Protein AF-K1SJI7-F1 (afdb_monomer_lite)

Structure (mmCIF, N/CA/C/O backbone):
data_AF-K1SJI7-F1
#
_entry.id   AF-K1SJI7-F1
#
loop_
_atom_site.group_PDB
_atom_site.id
_atom_site.type_symbol
_atom_site.label_atom_id
_atom_site.label_alt_id
_atom_site.label_comp_id
_atom_site.label_asym_id
_atom_site.label_entity_id
_atom_site.label_seq_id
_atom_site.pdbx_PDB_ins_code
_atom_site.Cartn_x
_atom_site.Cartn_y
_atom_site.Cartn_z
_atom_site.occupancy
_atom_site.B_iso_or_equiv
_atom_site.auth_seq_id
_atom_site.auth_comp_id
_atom_site.auth_asym_id
_atom_site.auth_atom_id
_atom_site.pdbx_PDB_model_num
ATOM 1 N N . MET A 1 1 ? 1.948 -5.507 -3.723 1.00 91.19 1 MET A N 1
ATOM 2 C CA . MET A 1 1 ? 0.810 -6.392 -3.385 1.00 91.19 1 MET A CA 1
ATOM 3 C C . MET A 1 1 ? -0.200 -6.477 -4.524 1.00 91.19 1 MET A C 1
ATOM 5 O O . MET A 1 1 ? -0.286 -7.541 -5.108 1.00 91.19 1 MET A O 1
ATOM 9 N N . LEU A 1 2 ? -0.895 -5.390 -4.894 1.00 95.31 2 LEU A N 1
ATOM 10 C CA . LEU A 1 2 ? -1.906 -5.412 -5.970 1.00 95.31 2 LEU A CA 1
ATOM 11 C C . LEU A 1 2 ? -1.387 -6.014 -7.286 1.00 95.31 2 LEU A C 1
ATOM 13 O O . LEU A 1 2 ? -1.982 -6.954 -7.797 1.00 95.31 2 LEU A O 1
ATOM 17 N N . ALA A 1 3 ? -0.214 -5.568 -7.749 1.00 94.06 3 ALA A N 1
ATOM 18 C CA . ALA A 1 3 ? 0.425 -6.105 -8.952 1.00 94.06 3 ALA A CA 1
ATOM 19 C C . ALA A 1 3 ? 0.679 -7.626 -8.887 1.00 94.06 3 ALA A C 1
ATOM 21 O O . ALA A 1 3 ? 0.466 -8.326 -9.868 1.00 94.06 3 ALA A O 1
ATOM 22 N N . ALA A 1 4 ? 1.068 -8.157 -7.721 1.00 92.81 4 ALA A N 1
ATOM 23 C CA . ALA A 1 4 ? 1.285 -9.595 -7.537 1.00 92.81 4 ALA A CA 1
ATOM 24 C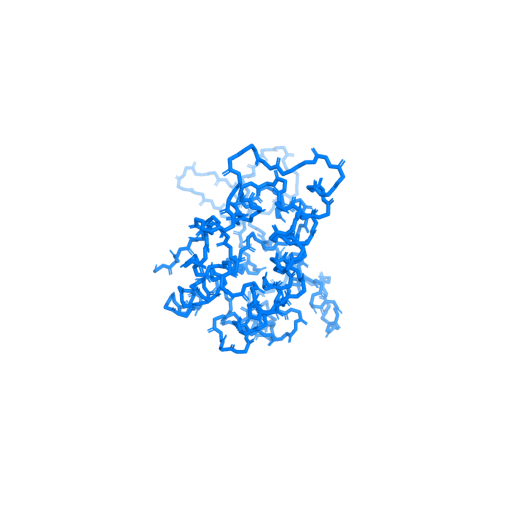 C . ALA A 1 4 ? -0.023 -10.405 -7.592 1.00 92.81 4 ALA A C 1
ATOM 26 O O . ALA A 1 4 ? 0.004 -11.594 -7.880 1.00 92.81 4 ALA A O 1
ATOM 27 N N . LEU A 1 5 ? -1.161 -9.755 -7.333 1.00 94.62 5 LEU A N 1
ATOM 28 C CA . LEU A 1 5 ? -2.501 -10.330 -7.456 1.00 94.62 5 LEU A CA 1
ATOM 29 C C . LEU A 1 5 ? -3.128 -10.067 -8.836 1.00 94.62 5 LEU A C 1
ATOM 31 O O . LEU A 1 5 ? -4.296 -10.385 -9.036 1.00 94.62 5 LEU A O 1
ATOM 35 N N . GLY A 1 6 ? -2.400 -9.433 -9.764 1.00 93.19 6 GLY A N 1
ATOM 36 C CA . GLY A 1 6 ? -2.943 -9.007 -11.058 1.00 93.19 6 GLY A CA 1
ATOM 37 C C . GLY A 1 6 ? -3.998 -7.897 -10.960 1.00 93.19 6 GLY A C 1
ATOM 38 O O . GLY A 1 6 ? -4.707 -7.635 -11.926 1.00 93.19 6 GLY A O 1
ATOM 39 N N . LEU A 1 7 ? -4.116 -7.232 -9.806 1.00 95.50 7 LEU A N 1
ATOM 40 C CA . LEU A 1 7 ? -5.072 -6.150 -9.592 1.00 95.50 7 LEU A CA 1
ATOM 41 C C . LEU A 1 7 ? -4.462 -4.823 -10.047 1.00 95.50 7 LEU A C 1
ATOM 43 O O . LEU A 1 7 ? -3.457 -4.365 -9.494 1.00 95.50 7 LEU A O 1
ATOM 47 N N . ARG A 1 8 ? -5.089 -4.178 -11.033 1.00 93.75 8 ARG A N 1
ATOM 48 C CA . ARG A 1 8 ? -4.658 -2.863 -11.520 1.00 93.75 8 ARG A CA 1
ATOM 49 C C . ARG A 1 8 ? -5.063 -1.777 -10.529 1.00 93.75 8 ARG A C 1
ATOM 51 O O . ARG A 1 8 ? -6.233 -1.659 -10.170 1.00 93.75 8 ARG A O 1
ATOM 58 N N . TYR A 1 9 ? -4.099 -0.968 -10.104 1.00 93.06 9 TYR A N 1
ATOM 59 C CA . TYR A 1 9 ? -4.335 0.144 -9.185 1.00 93.06 9 TYR A CA 1
ATOM 60 C C . TYR A 1 9 ? -5.432 1.089 -9.713 1.00 93.06 9 TYR A C 1
ATOM 62 O O . TYR A 1 9 ? -5.498 1.354 -10.910 1.00 93.06 9 TYR A O 1
ATOM 70 N N . GLY A 1 10 ? -6.298 1.589 -8.827 1.00 88.31 10 GLY A N 1
ATOM 71 C CA . GLY A 1 10 ? -7.386 2.511 -9.182 1.00 88.31 10 GLY A CA 1
ATOM 72 C C . GLY A 1 10 ? -8.654 1.837 -9.721 1.00 88.31 10 GLY A C 1
ATOM 73 O O . GLY A 1 10 ? -9.692 2.484 -9.818 1.00 88.31 10 GLY A O 1
ATOM 74 N N . THR A 1 11 ? -8.623 0.535 -10.018 1.00 94.12 11 THR A N 1
ATOM 75 C CA . THR A 1 11 ? -9.842 -0.215 -10.369 1.00 94.12 11 THR A CA 1
ATOM 76 C C . THR A 1 11 ? -10.736 -0.455 -9.143 1.00 94.12 11 THR A C 1
ATOM 78 O O . THR A 1 11 ? -10.236 -0.460 -8.007 1.00 94.12 11 THR A O 1
ATOM 81 N N . PRO A 1 12 ? -12.055 -0.666 -9.324 1.00 96.19 12 PRO A N 1
ATOM 82 C CA . PRO A 1 12 ? -12.961 -0.990 -8.221 1.00 96.19 12 PRO A CA 1
ATOM 83 C C . PRO A 1 12 ? -12.528 -2.227 -7.425 1.00 96.19 12 PRO A C 1
ATOM 85 O O . PRO A 1 12 ? -12.569 -2.213 -6.195 1.00 96.19 12 PRO A O 1
ATOM 88 N N . GLU A 1 13 ? -12.045 -3.271 -8.098 1.00 97.00 13 GLU A N 1
ATOM 89 C CA . GLU A 1 13 ? -11.626 -4.532 -7.479 1.00 97.00 13 GLU A CA 1
ATOM 90 C C . GLU A 1 13 ? -10.357 -4.343 -6.638 1.00 97.00 13 GLU A C 1
ATOM 92 O O . GLU A 1 13 ? -10.285 -4.798 -5.493 1.00 97.00 13 GLU A O 1
ATOM 97 N N . ALA A 1 14 ? -9.370 -3.611 -7.169 1.00 96.44 14 ALA A N 1
ATOM 98 C CA . ALA A 1 14 ? -8.160 -3.256 -6.429 1.00 96.44 14 ALA A CA 1
ATOM 99 C C . ALA A 1 14 ? -8.470 -2.375 -5.212 1.00 96.44 14 ALA A C 1
ATOM 101 O O . ALA A 1 14 ? -7.909 -2.583 -4.133 1.00 96.44 14 ALA A O 1
ATOM 102 N N . THR A 1 15 ? -9.390 -1.421 -5.376 1.00 97.38 15 THR A N 1
ATOM 103 C CA . THR A 1 15 ? -9.855 -0.546 -4.295 1.00 97.38 15 THR A CA 1
ATOM 104 C C . THR A 1 15 ? -10.525 -1.360 -3.191 1.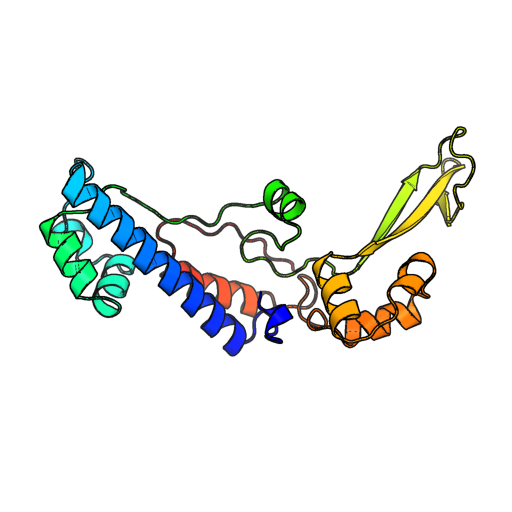00 97.38 15 THR A C 1
ATOM 106 O O . THR A 1 15 ? -10.142 -1.245 -2.028 1.00 97.38 15 THR A O 1
ATOM 109 N N . ALA A 1 16 ? -11.464 -2.243 -3.540 1.00 98.12 16 ALA A N 1
ATOM 110 C CA . ALA A 1 16 ? -12.153 -3.104 -2.583 1.00 98.12 16 ALA A CA 1
ATOM 111 C C . ALA A 1 16 ? -11.176 -4.002 -1.808 1.00 98.12 16 ALA A C 1
ATO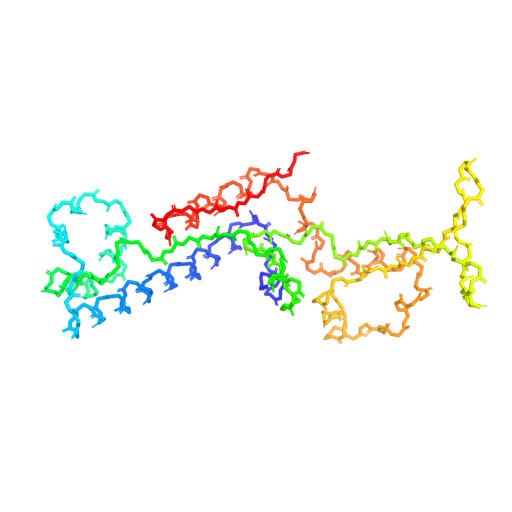M 113 O O . ALA A 1 16 ? -11.295 -4.157 -0.589 1.00 98.12 16 ALA A O 1
ATOM 114 N N . PHE A 1 17 ? -10.168 -4.550 -2.492 1.00 98.31 17 PHE A N 1
ATOM 115 C CA . PHE A 1 17 ? -9.122 -5.333 -1.844 1.00 98.31 17 PHE A CA 1
ATOM 116 C C . PHE A 1 17 ? -8.286 -4.491 -0.868 1.00 98.31 17 PHE A C 1
ATOM 118 O O . PHE A 1 17 ? -8.078 -4.903 0.275 1.00 98.31 17 PHE A O 1
ATOM 125 N N . ALA A 1 18 ? -7.844 -3.297 -1.270 1.00 97.50 18 ALA A N 1
ATOM 126 C CA . ALA A 1 18 ? -7.082 -2.409 -0.394 1.00 97.50 18 ALA A CA 1
ATOM 127 C C . ALA A 1 18 ? -7.888 -1.971 0.841 1.00 97.50 18 ALA A C 1
ATOM 129 O O . ALA A 1 18 ? -7.357 -1.967 1.952 1.00 97.50 18 ALA A O 1
ATOM 130 N N . VAL A 1 19 ? -9.185 -1.694 0.675 1.00 98.25 19 VAL A N 1
ATOM 131 C CA . VAL A 1 19 ? -10.107 -1.406 1.785 1.00 98.25 19 VAL A CA 1
ATOM 132 C C . VAL A 1 19 ? -10.223 -2.598 2.725 1.00 98.25 19 VAL A C 1
ATOM 134 O O . VAL A 1 19 ? -10.183 -2.413 3.937 1.00 98.25 19 VAL A O 1
ATOM 137 N N . LYS A 1 20 ? -10.320 -3.827 2.203 1.00 98.44 20 LYS A N 1
ATOM 138 C CA . LYS A 1 20 ? -10.353 -5.040 3.033 1.00 98.44 20 LYS A CA 1
ATOM 139 C C . LYS A 1 20 ? -9.084 -5.175 3.878 1.00 98.44 20 LYS A C 1
ATOM 141 O O . LYS A 1 20 ? -9.179 -5.474 5.070 1.00 98.44 20 LYS A O 1
ATOM 146 N N . VAL A 1 21 ? -7.913 -4.933 3.284 1.00 98.06 21 VAL A N 1
ATOM 147 C CA . VAL A 1 21 ? -6.628 -4.962 4.000 1.00 98.06 21 VAL A CA 1
ATOM 148 C C . VAL A 1 21 ? -6.601 -3.899 5.097 1.00 98.06 21 VAL A C 1
ATOM 150 O O . VAL A 1 21 ? -6.343 -4.231 6.252 1.00 98.06 21 VAL A O 1
ATOM 153 N N . GLN A 1 22 ? -6.945 -2.650 4.772 1.00 98.25 22 GLN A N 1
ATOM 154 C CA . GLN A 1 22 ? -6.921 -1.562 5.750 1.00 98.25 22 GLN A CA 1
ATOM 155 C C . GLN A 1 22 ? -7.957 -1.752 6.865 1.00 98.25 22 GLN A C 1
ATOM 157 O O . GLN A 1 22 ? -7.645 -1.527 8.030 1.00 98.25 22 GLN A O 1
ATOM 162 N N . LYS A 1 23 ? -9.166 -2.221 6.536 1.00 98.56 23 LYS A N 1
ATOM 163 C CA . LYS A 1 23 ? -10.197 -2.582 7.517 1.00 98.56 23 LYS A CA 1
ATOM 164 C C . LYS A 1 23 ? -9.674 -3.624 8.501 1.00 98.56 23 LYS A C 1
ATOM 166 O O . LYS A 1 23 ? -9.839 -3.460 9.704 1.00 98.56 23 LYS A O 1
ATOM 171 N N . THR A 1 24 ? -9.030 -4.673 7.993 1.00 98.62 24 THR A N 1
ATOM 172 C CA . THR A 1 24 ? -8.462 -5.739 8.832 1.00 98.62 24 THR A CA 1
ATOM 173 C C . THR A 1 24 ? -7.390 -5.177 9.764 1.00 98.62 24 THR A C 1
ATOM 175 O O . THR A 1 24 ? -7.445 -5.408 10.967 1.00 98.62 24 THR A O 1
ATOM 178 N N . LEU A 1 25 ? -6.466 -4.369 9.231 1.00 98.38 25 LEU A N 1
ATOM 179 C CA . LEU A 1 25 ? -5.442 -3.699 10.033 1.00 9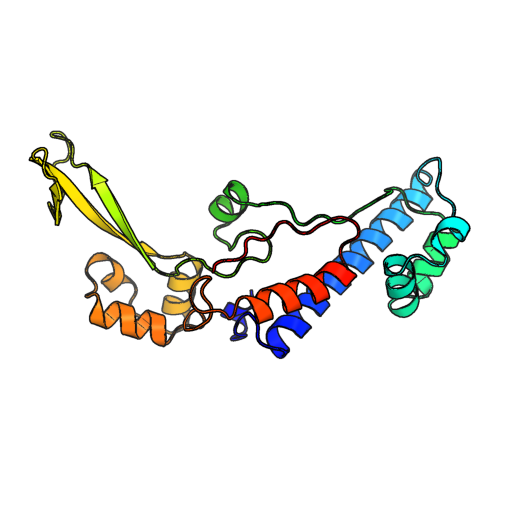8.38 25 LEU A CA 1
ATOM 180 C C . LEU A 1 25 ? -6.061 -2.810 11.120 1.00 98.38 25 LEU A C 1
ATOM 182 O O . LEU A 1 25 ? -5.586 -2.809 12.252 1.00 98.38 25 LEU A O 1
ATOM 186 N N . ALA A 1 26 ? -7.127 -2.080 10.792 1.00 98.56 26 ALA A N 1
ATOM 187 C CA . ALA A 1 26 ? -7.782 -1.192 11.736 1.00 98.56 26 ALA A CA 1
ATOM 188 C C . ALA A 1 26 ? -8.449 -1.937 12.890 1.00 98.56 26 ALA A C 1
ATOM 190 O O . ALA A 1 26 ? -8.234 -1.577 14.047 1.00 98.56 26 ALA A O 1
ATOM 191 N N . LEU A 1 27 ? -9.210 -2.992 12.594 1.00 98.69 27 LEU A N 1
ATOM 192 C CA . LEU A 1 27 ? -9.847 -3.807 13.628 1.00 98.69 27 LEU A CA 1
ATOM 193 C C . LEU A 1 27 ? -8.806 -4.404 14.576 1.00 98.69 27 LEU A C 1
ATOM 195 O O . LEU A 1 27 ? -8.955 -4.299 15.790 1.00 98.69 27 LEU A O 1
ATOM 199 N N . GLU A 1 28 ? -7.708 -4.933 14.039 1.00 98.75 28 GLU A N 1
ATOM 200 C CA . GLU A 1 28 ? -6.664 -5.542 14.863 1.00 98.75 28 GLU A CA 1
ATOM 201 C C . GLU A 1 28 ? -5.838 -4.515 15.650 1.00 98.75 28 GLU A C 1
ATOM 203 O O . GLU A 1 28 ? -5.488 -4.765 16.804 1.00 98.75 28 GLU A O 1
ATOM 208 N N . ALA A 1 29 ? -5.594 -3.322 15.101 1.00 98.62 29 ALA A N 1
ATOM 209 C CA . ALA A 1 29 ? -4.944 -2.240 15.840 1.00 98.62 29 ALA A CA 1
ATOM 210 C C . ALA A 1 29 ? -5.798 -1.761 17.028 1.00 98.62 29 ALA A C 1
ATOM 212 O O . ALA A 1 29 ? -5.284 -1.581 18.137 1.00 98.62 29 ALA A O 1
ATOM 213 N N . TYR A 1 30 ? -7.111 -1.605 16.825 1.00 98.50 30 TYR A N 1
ATOM 214 C CA . TYR A 1 30 ? -8.037 -1.275 17.908 1.00 98.50 30 TYR A CA 1
ATOM 215 C C . TYR A 1 30 ? -8.135 -2.418 18.924 1.00 98.50 30 TYR A C 1
ATOM 217 O O . TYR A 1 30 ? -8.027 -2.157 20.122 1.00 98.50 30 TYR A O 1
ATOM 225 N N . ARG A 1 31 ? -8.242 -3.678 18.479 1.00 98.62 31 ARG A N 1
ATOM 226 C CA . ARG A 1 31 ? -8.263 -4.859 19.361 1.00 98.62 31 ARG A CA 1
ATOM 227 C C . ARG A 1 31 ? -7.023 -4.930 20.244 1.00 98.62 31 ARG A C 1
ATOM 229 O O . ARG A 1 31 ? -7.140 -5.117 21.455 1.00 98.62 31 ARG A O 1
ATOM 236 N N . ALA A 1 32 ? -5.843 -4.708 19.671 1.00 98.69 32 ALA A N 1
ATOM 237 C CA . ALA A 1 32 ? -4.597 -4.657 20.425 1.00 98.69 32 ALA A CA 1
ATOM 238 C C . ALA A 1 32 ? -4.599 -3.520 21.463 1.00 98.69 32 ALA A C 1
ATOM 240 O O . ALA A 1 32 ? -4.187 -3.729 22.605 1.00 98.69 32 ALA A O 1
ATOM 241 N N . SER A 1 33 ? -5.103 -2.334 21.106 1.00 98.62 33 SER A N 1
ATOM 242 C CA . SER A 1 33 ? -5.182 -1.199 22.034 1.00 98.62 33 SER A CA 1
ATOM 243 C C . SER A 1 33 ? -6.176 -1.423 23.180 1.00 98.62 33 SER A C 1
ATOM 245 O O . SER A 1 33 ? -5.892 -1.030 24.313 1.00 98.62 33 SER A O 1
ATOM 247 N N . VAL A 1 34 ? -7.306 -2.089 22.921 1.00 98.69 34 VAL A N 1
ATOM 248 C CA . VAL A 1 34 ? -8.287 -2.494 23.945 1.00 98.69 34 VAL A CA 1
ATOM 249 C C . VAL A 1 34 ? -7.689 -3.535 24.889 1.00 98.69 34 VAL A C 1
ATOM 251 O O . VAL A 1 34 ? -7.761 -3.377 26.106 1.00 98.69 34 VAL A O 1
ATOM 254 N N . LYS A 1 35 ? -6.997 -4.548 24.352 1.00 98.69 35 LYS A N 1
ATOM 255 C CA . LYS A 1 35 ? -6.285 -5.540 25.171 1.00 98.69 35 LYS A CA 1
ATOM 256 C C . LYS A 1 35 ? -5.246 -4.879 26.084 1.00 98.69 35 LYS A C 1
ATOM 258 O O . LYS A 1 35 ? -5.202 -5.161 27.278 1.00 98.69 35 LYS A O 1
ATOM 263 N N . MET A 1 36 ? -4.454 -3.944 25.553 1.00 98.62 36 MET A N 1
ATOM 264 C CA . MET A 1 36 ? -3.499 -3.182 26.366 1.00 98.62 36 MET A CA 1
ATOM 265 C C . MET A 1 36 ? -4.185 -2.327 27.437 1.00 98.62 36 MET A C 1
ATOM 267 O O . MET A 1 36 ? -3.609 -2.135 28.505 1.00 98.62 36 MET A O 1
ATOM 271 N N . ALA A 1 37 ? -5.389 -1.809 27.178 1.00 98.69 37 ALA A N 1
ATOM 272 C CA . ALA A 1 37 ? -6.148 -1.052 28.169 1.00 98.69 37 ALA A CA 1
ATOM 273 C C . ALA A 1 37 ? -6.645 -1.937 29.315 1.00 98.69 37 ALA A C 1
ATOM 275 O O . ALA A 1 37 ? -6.565 -1.525 30.469 1.00 98.69 37 ALA A O 1
ATOM 276 N N . ALA A 1 38 ? -7.076 -3.165 29.022 1.00 98.44 38 ALA A N 1
ATOM 277 C CA . ALA A 1 38 ? -7.450 -4.130 30.053 1.00 98.44 38 ALA A CA 1
ATOM 278 C C . ALA A 1 38 ? -6.267 -4.476 30.981 1.00 98.44 38 ALA A C 1
ATOM 280 O O . ALA A 1 38 ? -6.456 -4.646 32.181 1.00 98.44 38 ALA A O 1
ATOM 281 N N . GLU A 1 39 ? -5.046 -4.537 30.439 1.00 98.25 39 GLU A N 1
ATOM 282 C CA . GLU A 1 39 ? -3.833 -4.860 31.203 1.00 98.25 39 GLU A CA 1
ATOM 283 C C . GLU A 1 39 ? -3.210 -3.647 31.921 1.00 98.25 39 GLU A C 1
ATOM 285 O O . GLU A 1 39 ? -2.625 -3.795 32.992 1.00 98.25 39 GLU A O 1
ATOM 290 N N . ARG A 1 40 ? -3.268 -2.451 31.318 1.00 98.12 40 ARG A N 1
ATOM 291 C CA . ARG A 1 40 ? -2.460 -1.278 31.726 1.00 98.12 40 ARG A CA 1
ATOM 292 C C . ARG A 1 40 ? -3.282 -0.014 31.996 1.00 98.12 40 ARG A C 1
ATOM 294 O O . ARG A 1 40 ? -2.705 1.035 32.284 1.00 98.12 40 ARG A O 1
ATOM 301 N N . GLY A 1 41 ? -4.604 -0.097 31.872 1.00 98.19 41 GLY A N 1
ATOM 302 C CA . GLY A 1 41 ? -5.534 1.030 31.905 1.00 98.19 41 GLY A CA 1
ATOM 303 C C . GLY A 1 41 ? -5.669 1.738 30.552 1.00 98.19 41 GLY A C 1
ATOM 304 O O . GLY A 1 41 ? -4.726 1.785 29.754 1.00 98.19 41 GLY A O 1
ATOM 305 N N . ALA A 1 42 ? -6.841 2.317 30.294 1.00 98.31 42 ALA A N 1
ATOM 306 C CA . ALA A 1 42 ? -7.096 3.166 29.130 1.00 98.31 42 ALA A CA 1
ATOM 307 C C . ALA A 1 42 ? -6.277 4.472 29.167 1.00 98.31 42 ALA A C 1
ATOM 309 O O . ALA A 1 42 ? -5.651 4.797 30.179 1.00 98.31 42 ALA A O 1
ATOM 310 N N . PHE A 1 43 ? -6.271 5.235 28.068 1.00 97.19 43 PHE A N 1
ATOM 311 C CA . PHE A 1 43 ? -5.761 6.609 28.122 1.00 97.19 43 PHE A CA 1
ATOM 312 C C . PHE A 1 43 ? -6.654 7.481 29.021 1.00 97.19 43 PHE A C 1
ATOM 314 O O . PHE A 1 43 ? -7.867 7.292 29.071 1.00 97.19 43 PHE A O 1
ATOM 321 N N . GLU A 1 44 ? -6.049 8.444 29.717 1.00 96.38 44 GLU A N 1
ATOM 322 C CA . GLU A 1 44 ? -6.637 9.144 30.874 1.00 96.38 44 GLU A CA 1
ATOM 323 C C . GLU A 1 44 ? -8.015 9.772 30.618 1.00 96.38 44 GLU A C 1
ATOM 325 O O . GLU A 1 44 ? -8.888 9.732 31.478 1.00 96.38 44 GLU A O 1
ATOM 330 N N . ILE A 1 45 ? -8.230 10.318 29.421 1.00 95.75 45 ILE A N 1
ATOM 331 C CA . ILE A 1 45 ? -9.458 11.043 29.065 1.00 95.75 45 ILE A CA 1
ATOM 332 C C . ILE A 1 45 ? -10.437 10.224 28.207 1.00 95.75 45 ILE A C 1
ATOM 334 O O . ILE A 1 45 ? -11.322 10.809 27.575 1.00 95.75 45 ILE A O 1
ATOM 338 N N . PHE A 1 46 ? -10.278 8.896 28.140 1.00 97.38 46 PHE A N 1
ATOM 339 C CA . PHE A 1 46 ? -11.171 8.030 27.367 1.00 97.38 46 PHE A CA 1
ATOM 340 C C . PHE A 1 46 ? -12.617 8.113 27.878 1.00 97.38 46 PHE A C 1
ATOM 342 O O . PHE A 1 46 ? -12.883 7.949 29.066 1.00 97.38 46 PHE A O 1
ATOM 349 N N . ASP A 1 47 ? -13.563 8.327 26.961 1.00 96.44 47 ASP A N 1
ATOM 350 C CA . ASP A 1 47 ? -14.999 8.285 27.241 1.00 96.44 47 ASP A CA 1
ATOM 351 C C . ASP A 1 47 ? -15.749 7.798 25.998 1.00 96.44 47 ASP A C 1
ATOM 353 O O . ASP A 1 47 ? -15.879 8.522 25.007 1.00 96.44 47 ASP A O 1
ATOM 357 N N . ALA A 1 48 ? -16.273 6.573 26.060 1.00 95.50 48 ALA A N 1
ATOM 358 C CA . ALA A 1 48 ? -17.001 5.962 24.952 1.00 95.50 48 ALA A CA 1
ATOM 359 C C . ALA A 1 48 ? -18.225 6.785 24.508 1.00 95.50 48 ALA A C 1
ATOM 361 O O . ALA A 1 48 ? -18.578 6.769 23.328 1.00 95.50 48 ALA A O 1
ATOM 362 N N . ARG A 1 49 ? -18.853 7.550 25.416 1.00 95.75 49 ARG A N 1
ATOM 363 C CA . ARG A 1 49 ? -20.027 8.378 25.090 1.00 95.75 49 ARG A CA 1
ATOM 364 C C . ARG A 1 49 ? -19.661 9.562 24.206 1.00 95.75 49 ARG A C 1
ATOM 366 O O . ARG A 1 49 ? -20.441 9.936 23.335 1.00 95.75 49 ARG A O 1
ATOM 373 N N . LYS A 1 50 ? -18.460 10.127 24.376 1.00 95.56 50 LYS A N 1
ATOM 374 C CA . LYS A 1 50 ? -17.975 11.227 23.522 1.00 95.56 50 LYS A CA 1
ATOM 375 C C . LYS A 1 50 ? -17.769 10.783 22.075 1.00 95.56 50 LYS A C 1
ATOM 377 O O . LYS A 1 50 ? -17.825 11.608 21.168 1.00 95.56 50 LYS A O 1
ATOM 382 N N . GLU A 1 51 ? -17.558 9.489 21.854 1.00 95.00 51 GLU A N 1
ATOM 383 C CA . GLU A 1 51 ? -17.257 8.922 20.542 1.00 95.00 51 GLU A CA 1
ATOM 384 C C . GLU A 1 51 ? -18.418 8.134 19.926 1.00 95.00 51 GLU A C 1
ATOM 386 O O . GLU A 1 51 ? -18.265 7.575 18.843 1.00 95.00 51 GLU A O 1
ATOM 391 N N . GLU A 1 52 ? -19.597 8.126 20.554 1.00 93.50 52 GLU A N 1
ATOM 392 C CA . GLU A 1 52 ? -20.775 7.389 20.072 1.00 93.50 52 GLU A CA 1
ATOM 393 C C . GLU A 1 52 ? -21.156 7.755 18.626 1.00 93.50 52 GLU A C 1
ATOM 395 O O . GLU A 1 52 ? -21.578 6.898 17.847 1.00 93.50 52 GLU A O 1
ATOM 400 N N . LYS A 1 53 ? -20.967 9.029 18.257 1.00 95.94 53 LYS A N 1
ATOM 401 C CA . LYS A 1 53 ? -21.245 9.571 16.917 1.00 95.94 53 LYS A CA 1
ATOM 402 C C . LYS A 1 53 ? -20.008 9.645 16.016 1.00 95.94 53 LYS A C 1
ATOM 404 O O . LYS A 1 53 ? -20.094 10.191 14.918 1.00 95.94 53 LYS A O 1
ATOM 409 N N . ASN A 1 54 ? -18.855 9.142 16.458 1.00 96.00 54 ASN A N 1
ATOM 410 C CA . ASN A 1 54 ? -17.644 9.154 15.643 1.00 96.00 54 ASN A CA 1
ATOM 411 C C . ASN A 1 54 ? -17.791 8.144 14.481 1.00 96.00 54 ASN A C 1
ATOM 413 O O . ASN A 1 54 ? -17.997 6.957 14.742 1.00 96.00 54 ASN A O 1
ATOM 417 N N . PRO A 1 55 ? -17.646 8.560 13.206 1.00 96.25 55 PRO A N 1
ATOM 418 C CA . PRO A 1 55 ? -17.841 7.665 12.063 1.00 96.25 55 PRO A CA 1
ATOM 419 C C . PRO A 1 55 ? -16.893 6.459 12.021 1.00 96.25 55 PRO A C 1
ATOM 421 O O . PRO A 1 55 ? -17.303 5.384 11.593 1.00 96.25 55 PRO A O 1
ATOM 424 N N . MET A 1 56 ? -15.637 6.610 12.454 1.00 95.88 56 MET A N 1
ATOM 425 C CA . MET A 1 56 ? -14.674 5.502 12.516 1.00 95.88 56 MET A CA 1
ATOM 426 C C . MET A 1 56 ? -15.098 4.482 13.574 1.00 95.88 56 MET A C 1
ATOM 428 O O . MET A 1 56 ? -15.153 3.285 13.300 1.00 95.88 56 MET A O 1
ATOM 432 N N . ILE A 1 57 ? -15.467 4.962 14.764 1.00 97.19 57 ILE A N 1
ATOM 433 C CA . ILE A 1 57 ? -15.944 4.101 15.852 1.00 97.19 57 ILE A CA 1
ATOM 434 C C . ILE A 1 57 ? -17.253 3.404 15.466 1.00 97.19 57 ILE A C 1
ATOM 436 O O . ILE A 1 57 ? -17.410 2.215 15.733 1.00 97.19 57 ILE A O 1
ATOM 440 N N . GLY A 1 58 ? -18.152 4.098 14.760 1.00 97.81 58 GLY A N 1
ATOM 441 C CA . GLY A 1 58 ? -19.361 3.508 14.184 1.00 97.81 58 GLY A CA 1
ATOM 442 C C . GLY A 1 58 ? -19.053 2.348 13.232 1.00 97.81 58 GLY A C 1
ATOM 443 O O . GLY A 1 58 ? -19.619 1.270 13.389 1.00 97.81 58 GLY A O 1
ATOM 444 N N . ARG A 1 59 ? -18.089 2.520 12.317 1.00 98.06 59 ARG A N 1
ATOM 445 C CA . ARG A 1 59 ? -17.653 1.450 11.400 1.00 98.06 59 ARG A CA 1
ATOM 446 C C . ARG A 1 59 ? -17.011 0.269 12.120 1.00 98.06 59 ARG A C 1
ATOM 448 O O . ARG A 1 59 ? -17.227 -0.868 11.710 1.00 98.06 59 ARG A O 1
ATOM 455 N N . ILE A 1 60 ? -16.229 0.517 13.172 1.00 97.88 60 ILE A N 1
ATOM 456 C CA . ILE A 1 60 ? -15.666 -0.554 14.009 1.00 97.88 60 ILE A CA 1
ATOM 457 C C . ILE A 1 60 ? -16.793 -1.325 14.688 1.00 97.88 60 ILE A C 1
ATOM 459 O O . ILE A 1 60 ? -16.808 -2.544 14.603 1.00 97.88 60 ILE A O 1
ATOM 463 N N . ARG A 1 61 ? -17.768 -0.629 15.285 1.00 98.12 61 ARG A N 1
ATOM 464 C CA . ARG A 1 61 ? -18.935 -1.252 15.923 1.00 98.12 61 ARG A CA 1
ATOM 465 C C . ARG A 1 61 ? -19.745 -2.108 14.955 1.00 98.12 61 ARG A C 1
ATOM 467 O O . ARG A 1 61 ? -20.185 -3.185 15.331 1.00 98.12 61 ARG A O 1
ATOM 474 N N . GLU A 1 62 ? -19.950 -1.639 13.729 1.00 98.19 62 GLU A N 1
ATOM 475 C CA . GLU A 1 62 ? -20.649 -2.406 12.690 1.00 98.19 62 GLU A CA 1
ATOM 476 C C . GLU A 1 62 ? -19.845 -3.624 12.223 1.00 98.19 62 GLU A C 1
ATOM 478 O O . GLU A 1 62 ? -20.415 -4.672 11.931 1.00 98.19 62 GLU A O 1
ATOM 483 N N . ALA A 1 63 ? -18.523 -3.489 12.122 1.00 98.31 63 ALA A N 1
ATOM 484 C CA . ALA A 1 63 ? -17.656 -4.549 11.625 1.00 98.31 63 ALA A CA 1
ATOM 485 C C . ALA A 1 63 ? -17.312 -5.610 12.676 1.00 98.31 63 ALA A C 1
ATOM 487 O O . ALA A 1 63 ? -17.098 -6.761 12.301 1.00 98.31 63 ALA A O 1
ATOM 488 N N . ASP A 1 64 ? -17.223 -5.216 13.943 1.00 98.50 64 ASP A N 1
ATOM 489 C CA . ASP A 1 64 ? -16.903 -6.070 15.082 1.00 98.50 64 ASP A CA 1
ATOM 490 C C . ASP A 1 64 ? -17.593 -5.532 16.360 1.00 98.50 64 ASP A C 1
ATOM 492 O O . ASP A 1 64 ? -17.021 -4.732 17.116 1.00 98.50 64 ASP A O 1
ATOM 496 N N . PRO A 1 65 ? -18.857 -5.937 16.602 1.00 98.38 65 PRO A N 1
ATOM 497 C CA . PRO A 1 65 ? -19.614 -5.521 17.781 1.00 98.38 65 PRO A CA 1
ATOM 498 C C . PRO A 1 65 ? -18.982 -5.968 19.106 1.00 98.38 65 PRO A C 1
ATOM 500 O O . PRO A 1 65 ? -19.115 -5.265 20.109 1.00 98.38 65 PRO A O 1
ATOM 503 N N . GLU A 1 66 ? -18.286 -7.109 19.118 1.00 98.56 66 GLU A N 1
ATOM 504 C CA . GLU A 1 66 ? -17.615 -7.639 20.311 1.00 98.56 66 GLU A CA 1
ATOM 505 C C . GLU A 1 66 ? -16.407 -6.779 20.686 1.00 98.56 66 GLU A C 1
ATOM 507 O O . GLU A 1 66 ? -16.268 -6.378 21.842 1.00 98.56 66 GLU A O 1
ATOM 512 N N . LEU A 1 67 ? -15.581 -6.405 19.702 1.00 98.50 67 LEU A N 1
ATOM 513 C CA . LEU A 1 67 ? -14.494 -5.445 19.898 1.00 98.50 67 LEU A CA 1
ATOM 514 C C . LEU A 1 67 ? -15.019 -4.118 20.455 1.00 98.50 67 LEU A C 1
ATOM 516 O O . LEU A 1 67 ? -14.418 -3.549 21.367 1.00 98.50 67 LEU A O 1
ATOM 520 N N . TYR A 1 68 ? -16.138 -3.616 19.928 1.00 98.38 68 TYR A N 1
ATOM 521 C CA . TYR A 1 68 ? -16.740 -2.390 20.445 1.00 98.38 68 TYR A CA 1
ATOM 522 C C . TYR A 1 68 ? -17.210 -2.545 21.896 1.00 98.38 68 TYR A C 1
ATOM 524 O O . TYR A 1 68 ? -16.936 -1.666 22.713 1.00 98.38 68 TYR A O 1
ATOM 532 N N . ALA A 1 69 ? -17.865 -3.655 22.243 1.00 98.50 69 ALA A N 1
ATOM 533 C CA . ALA A 1 69 ? -18.297 -3.923 23.614 1.00 98.50 69 ALA A CA 1
ATOM 534 C C . ALA A 1 69 ? -17.108 -3.970 24.590 1.00 98.50 69 ALA A C 1
ATOM 536 O O . ALA A 1 69 ? -17.139 -3.324 25.641 1.00 98.50 69 ALA A O 1
ATOM 537 N N . GLU A 1 70 ? -16.024 -4.650 24.213 1.00 98.56 70 GLU A N 1
ATOM 538 C CA . GLU A 1 70 ? -14.801 -4.702 25.016 1.00 98.56 70 GLU A CA 1
ATOM 539 C C . GLU A 1 70 ? -14.129 -3.327 25.124 1.00 98.56 70 GLU A C 1
ATOM 541 O O . GLU A 1 70 ? -13.669 -2.950 26.201 1.00 98.56 70 GLU A O 1
ATOM 546 N N . MET A 1 71 ? -14.143 -2.521 24.057 1.00 98.12 71 MET A N 1
ATOM 547 C CA . MET A 1 71 ? -13.656 -1.140 24.096 1.00 98.12 71 MET A CA 1
ATOM 548 C C . MET A 1 71 ? -14.494 -0.253 25.025 1.00 98.12 71 MET A C 1
ATOM 550 O O . MET A 1 71 ? -13.937 0.605 25.700 1.00 98.12 71 MET A O 1
ATOM 554 N N . VAL A 1 72 ? -15.815 -0.431 25.096 1.00 98.12 72 VAL A N 1
ATOM 555 C CA . VAL A 1 72 ? -16.665 0.314 26.045 1.00 98.12 72 VAL A CA 1
ATOM 556 C C . VAL A 1 72 ? -16.344 -0.084 27.487 1.00 98.12 72 VAL A C 1
ATOM 558 O O . VAL A 1 72 ? -16.290 0.775 28.365 1.00 98.12 72 VAL A O 1
ATOM 561 N N . LYS A 1 73 ? -16.104 -1.375 27.727 1.00 98.12 73 LYS A N 1
ATOM 562 C CA . LYS A 1 73 ? -15.835 -1.938 29.055 1.00 98.12 73 LYS A CA 1
ATOM 563 C C . LYS A 1 73 ? -14.442 -1.599 29.587 1.00 98.12 73 LYS A C 1
ATOM 565 O O . LYS A 1 73 ? -14.303 -1.267 30.761 1.00 98.12 73 LYS A O 1
ATOM 570 N N . HIS A 1 74 ? -13.419 -1.710 28.746 1.00 98.25 74 HIS A N 1
ATOM 571 C CA . HIS A 1 74 ? -12.013 -1.583 29.143 1.00 98.25 74 HIS A CA 1
ATOM 572 C C . HIS A 1 74 ? -11.360 -0.278 28.679 1.00 98.25 74 HIS A C 1
ATOM 574 O O . HIS A 1 74 ? -10.292 0.092 29.167 1.00 98.25 74 HIS A O 1
ATOM 580 N N . GLY A 1 75 ? -11.991 0.432 27.747 1.00 98.19 75 GLY A N 1
ATOM 581 C CA . GLY A 1 75 ? -11.370 1.521 27.010 1.00 98.19 75 GLY A CA 1
ATOM 582 C C . GLY A 1 75 ? -10.348 1.037 25.991 1.00 98.19 75 GLY A C 1
ATOM 583 O O . GLY A 1 75 ? -10.253 -0.146 25.668 1.00 98.19 75 GLY A O 1
ATOM 584 N N . ARG A 1 76 ? -9.565 1.980 25.468 1.00 97.75 76 ARG A N 1
ATOM 585 C CA . ARG A 1 76 ? -8.385 1.695 24.643 1.00 97.75 76 ARG A CA 1
ATOM 586 C C . ARG A 1 76 ? -7.171 2.441 25.180 1.00 97.75 76 ARG A C 1
ATOM 588 O O . ARG A 1 76 ? -7.311 3.472 25.837 1.00 97.75 76 ARG A O 1
ATOM 595 N N . ARG A 1 77 ? -5.971 1.911 24.938 1.00 98.38 77 ARG A N 1
ATOM 596 C CA . ARG A 1 77 ? -4.724 2.458 25.490 1.00 98.38 77 ARG A CA 1
ATOM 597 C C . ARG A 1 77 ? -4.215 3.674 24.719 1.00 98.38 77 ARG A C 1
ATOM 599 O O . ARG A 1 77 ? -3.522 4.512 25.287 1.00 98.38 77 ARG A O 1
ATOM 606 N N . ASN A 1 78 ? -4.540 3.760 23.435 1.00 97.50 78 ASN A N 1
ATOM 607 C CA . ASN A 1 78 ? -4.055 4.784 22.518 1.00 97.50 78 ASN A CA 1
ATOM 608 C C . ASN A 1 78 ? -5.232 5.640 22.034 1.00 97.50 78 ASN A C 1
ATOM 610 O O . ASN A 1 78 ? -6.318 5.125 21.773 1.00 97.50 78 ASN A O 1
ATOM 614 N N . ILE A 1 79 ? -5.021 6.953 21.913 1.00 95.00 79 ILE A N 1
ATOM 615 C CA . ILE A 1 79 ? -6.058 7.869 21.417 1.00 95.00 79 ILE A CA 1
ATOM 616 C C . ILE A 1 79 ? -6.321 7.666 19.917 1.00 95.00 79 ILE A C 1
ATOM 618 O O . ILE A 1 79 ? -7.483 7.597 19.517 1.00 95.00 79 ILE A O 1
ATOM 622 N N . ALA A 1 80 ? -5.244 7.497 19.142 1.00 93.19 80 ALA A N 1
ATOM 623 C CA . ALA A 1 80 ? -5.212 7.179 17.718 1.00 93.19 80 ALA A CA 1
ATOM 624 C C . ALA A 1 80 ? -4.148 6.099 17.460 1.00 93.19 80 ALA A C 1
ATOM 626 O O . ALA A 1 80 ? -3.124 6.054 18.153 1.00 93.19 80 ALA A O 1
ATOM 627 N N . MET A 1 81 ? -4.394 5.233 16.481 1.00 95.06 81 MET A N 1
ATOM 628 C CA . MET A 1 81 ? -3.593 4.040 16.204 1.00 95.06 81 MET A CA 1
ATOM 629 C C . MET A 1 81 ? -2.982 4.044 14.802 1.00 95.06 81 MET A C 1
ATOM 631 O O . MET A 1 81 ? -1.956 3.397 14.597 1.00 95.06 81 MET A O 1
ATOM 635 N N . LEU A 1 82 ? -3.597 4.721 13.829 1.00 97.62 82 LEU A N 1
ATOM 636 C CA . LEU A 1 82 ? -3.310 4.519 12.412 1.00 97.62 82 LEU A CA 1
ATOM 637 C C . LEU A 1 82 ? -3.048 5.840 11.693 1.00 97.62 82 LEU A C 1
ATOM 639 O O . LEU A 1 82 ? -3.908 6.703 11.536 1.00 97.62 82 LEU A O 1
ATOM 643 N N . THR A 1 83 ? -1.851 5.939 11.132 1.00 96.81 83 THR A N 1
ATOM 644 C CA . THR A 1 83 ? -1.476 6.988 10.189 1.00 96.81 83 THR A CA 1
ATOM 645 C C . THR A 1 83 ? -0.633 6.350 9.094 1.00 96.81 83 THR A C 1
ATOM 647 O O . THR A 1 83 ? 0.238 5.528 9.381 1.00 96.81 83 THR A O 1
ATOM 650 N N . ILE A 1 84 ? -0.874 6.713 7.836 1.00 96.56 84 ILE A N 1
ATOM 651 C CA . ILE A 1 84 ? -0.031 6.258 6.724 1.00 96.56 84 ILE A CA 1
ATOM 652 C C . ILE A 1 84 ? 0.929 7.396 6.398 1.00 96.56 84 ILE A C 1
ATOM 654 O O . ILE A 1 84 ? 0.574 8.346 5.703 1.00 96.56 84 ILE A O 1
ATOM 658 N N . ALA A 1 85 ? 2.128 7.330 6.972 1.00 94.75 85 ALA A N 1
ATOM 659 C CA . ALA A 1 85 ? 3.191 8.302 6.742 1.00 94.75 85 ALA A CA 1
ATOM 660 C C . ALA A 1 85 ? 3.972 7.993 5.447 1.00 94.75 85 ALA A C 1
ATOM 662 O O . ALA A 1 85 ? 3.932 6.858 4.963 1.00 94.75 85 ALA A O 1
ATOM 663 N N . PRO A 1 86 ? 4.735 8.959 4.903 1.00 92.12 86 PRO A N 1
ATOM 664 C CA . PRO A 1 86 ? 5.684 8.680 3.833 1.00 92.12 86 PRO A CA 1
ATOM 665 C C . PRO A 1 86 ? 6.726 7.651 4.278 1.00 92.12 86 PRO A C 1
ATOM 667 O O . PRO A 1 86 ? 7.385 7.814 5.303 1.00 92.12 86 PRO A O 1
ATOM 670 N N . THR A 1 87 ? 6.922 6.612 3.474 1.00 92.44 87 THR A N 1
ATOM 671 C CA . THR A 1 87 ? 7.882 5.534 3.750 1.00 92.44 87 THR A CA 1
ATOM 672 C C . THR A 1 87 ? 9.018 5.527 2.733 1.00 92.44 87 THR A C 1
ATOM 674 O O . THR A 1 87 ? 9.419 4.466 2.275 1.00 92.44 87 THR A O 1
ATOM 677 N N . GLY A 1 88 ? 9.537 6.692 2.329 1.00 88.56 88 GLY A N 1
ATOM 678 C CA . GLY A 1 88 ? 10.561 6.792 1.277 1.00 88.56 88 GLY A CA 1
ATOM 679 C C . GLY A 1 88 ? 11.766 5.879 1.536 1.00 88.56 88 GLY A C 1
ATOM 680 O O . GLY A 1 88 ? 11.969 4.896 0.830 1.00 88.56 88 GLY A O 1
ATOM 681 N N . THR A 1 89 ? 12.511 6.129 2.613 1.00 90.81 89 THR A N 1
ATOM 682 C CA . THR A 1 89 ? 13.702 5.333 2.960 1.00 90.81 89 THR A CA 1
ATOM 683 C C . THR A 1 89 ? 13.367 3.881 3.308 1.00 90.81 89 THR A C 1
ATOM 685 O O . THR A 1 89 ? 14.043 2.961 2.854 1.00 90.81 89 THR A O 1
ATOM 688 N N . THR A 1 90 ? 12.315 3.640 4.092 1.00 93.94 90 THR A N 1
ATOM 689 C CA . THR A 1 90 ? 11.954 2.285 4.539 1.00 93.94 90 THR A CA 1
ATOM 690 C C . THR A 1 90 ? 11.424 1.410 3.406 1.00 93.94 90 THR A C 1
ATOM 692 O O . THR A 1 90 ? 11.724 0.216 3.377 1.00 93.94 90 THR A O 1
ATOM 695 N N . SER A 1 91 ? 10.706 1.982 2.437 1.00 91.50 91 SER A N 1
ATOM 696 C CA . SER A 1 91 ? 10.249 1.265 1.240 1.00 91.50 91 SER A CA 1
ATOM 697 C C . SER A 1 91 ? 11.412 0.871 0.331 1.00 91.50 91 SER A C 1
ATOM 699 O O . SER A 1 91 ? 11.421 -0.244 -0.180 1.00 91.50 91 SER A O 1
ATOM 701 N N . LEU A 1 92 ? 12.447 1.714 0.216 1.00 88.25 92 LEU A N 1
ATOM 702 C CA . LEU A 1 92 ? 13.680 1.370 -0.498 1.00 88.25 92 LEU A CA 1
ATOM 703 C C . LEU A 1 92 ? 14.432 0.226 0.193 1.00 88.25 92 LEU A C 1
ATOM 705 O O . LEU A 1 92 ? 14.805 -0.738 -0.472 1.00 88.25 92 LEU A O 1
ATOM 709 N N . MET A 1 93 ? 14.598 0.287 1.521 1.00 91.38 93 MET A N 1
ATOM 710 C CA . MET A 1 93 ? 15.257 -0.784 2.289 1.00 91.38 93 MET A CA 1
ATOM 711 C C . MET A 1 93 ? 14.513 -2.121 2.190 1.00 91.38 93 MET A C 1
ATOM 713 O O . MET A 1 93 ? 15.137 -3.171 2.087 1.00 91.38 93 MET A O 1
ATOM 717 N N . SER A 1 94 ? 13.179 -2.083 2.205 1.00 91.06 94 SER A N 1
ATOM 718 C CA . SER A 1 94 ? 12.323 -3.274 2.082 1.00 91.06 94 SER A CA 1
ATOM 719 C C . SER A 1 94 ? 11.960 -3.632 0.636 1.00 91.06 94 SER A C 1
ATOM 721 O O . SER A 1 94 ? 11.221 -4.589 0.409 1.00 91.06 94 SER A O 1
ATOM 723 N N . GLN A 1 95 ? 12.490 -2.891 -0.344 1.00 89.69 95 GLN A N 1
ATOM 724 C CA . GLN A 1 95 ? 12.292 -3.105 -1.780 1.00 89.69 95 GLN A CA 1
ATOM 725 C C . GLN A 1 95 ? 10.808 -3.200 -2.194 1.00 89.69 95 GLN A C 1
ATOM 727 O O . GLN A 1 95 ? 10.404 -4.056 -2.989 1.00 89.69 95 GLN A O 1
ATOM 732 N N . THR A 1 96 ? 9.978 -2.309 -1.652 1.00 90.38 96 THR A N 1
ATOM 733 C CA . THR A 1 96 ? 8.535 -2.228 -1.924 1.00 90.38 96 THR A CA 1
ATOM 734 C C . THR A 1 96 ? 8.110 -0.806 -2.302 1.00 90.38 96 THR A C 1
ATOM 736 O O . THR A 1 96 ? 8.912 0.123 -2.294 1.00 90.38 96 THR A O 1
ATOM 739 N N . THR A 1 97 ? 6.841 -0.629 -2.665 1.00 90.88 97 THR A N 1
ATOM 740 C CA . THR A 1 97 ? 6.243 0.688 -2.920 1.00 90.88 97 THR A CA 1
ATOM 741 C C . THR A 1 97 ? 6.028 1.460 -1.620 1.00 90.88 97 THR A C 1
ATOM 743 O O . THR A 1 97 ? 5.776 0.866 -0.573 1.00 90.88 97 THR A O 1
ATOM 746 N N . SER A 1 98 ? 6.097 2.791 -1.680 1.00 90.94 98 SER A N 1
ATOM 747 C CA . SER A 1 98 ? 5.929 3.649 -0.504 1.00 90.94 98 SER A CA 1
ATOM 748 C C . SER A 1 98 ? 4.451 3.860 -0.154 1.00 90.94 98 SER A C 1
ATOM 750 O O . SER A 1 98 ? 3.671 4.254 -1.014 1.00 90.94 98 SER A O 1
ATOM 752 N N . GLY A 1 99 ? 4.066 3.657 1.109 1.00 92.56 99 GLY A N 1
ATOM 753 C CA . GLY A 1 99 ? 2.709 3.907 1.604 1.00 92.56 99 GLY A CA 1
ATOM 754 C C . GLY A 1 99 ? 1.639 3.180 0.784 1.00 92.56 99 GLY A C 1
ATOM 755 O O . GLY A 1 99 ? 1.703 1.964 0.602 1.00 92.56 99 GLY A O 1
ATOM 756 N N . ILE A 1 100 ? 0.668 3.943 0.274 1.00 94.00 100 ILE A N 1
ATOM 757 C CA . ILE A 1 100 ? -0.351 3.452 -0.669 1.00 94.00 100 ILE A CA 1
ATOM 758 C C . ILE A 1 100 ? -0.070 3.874 -2.117 1.00 94.00 100 ILE A C 1
ATOM 760 O O . ILE A 1 100 ? -0.972 3.813 -2.947 1.00 94.00 100 ILE A O 1
ATOM 764 N N . GLU A 1 101 ? 1.139 4.333 -2.437 1.00 92.81 101 GLU A N 1
ATOM 765 C CA . GLU A 1 101 ? 1.475 4.828 -3.772 1.00 92.81 101 GLU A CA 1
ATOM 766 C C . GLU A 1 101 ? 1.511 3.692 -4.808 1.00 92.81 101 GLU A C 1
ATOM 768 O O . GLU A 1 101 ? 1.991 2.589 -4.511 1.00 92.81 101 GLU A O 1
ATOM 773 N N . PRO A 1 102 ? 1.068 3.942 -6.053 1.00 92.06 102 PRO A N 1
ATOM 774 C CA . PRO A 1 102 ? 1.437 3.083 -7.166 1.00 92.06 102 PRO A CA 1
ATOM 775 C C . PRO A 1 102 ? 2.951 3.151 -7.416 1.00 92.06 102 PRO A C 1
ATOM 777 O O . PRO A 1 102 ? 3.644 4.072 -6.977 1.00 92.06 102 PRO A O 1
ATOM 780 N N . VAL A 1 103 ? 3.485 2.185 -8.166 1.00 91.50 103 VAL A N 1
ATOM 781 C CA . VAL A 1 103 ? 4.875 2.272 -8.636 1.00 91.50 103 VAL A CA 1
ATOM 782 C C . VAL A 1 103 ? 5.021 3.521 -9.504 1.00 91.50 103 VAL A C 1
ATOM 784 O O . VAL A 1 103 ? 4.244 3.718 -10.432 1.00 91.50 103 VAL A O 1
ATOM 787 N N . PHE A 1 104 ? 6.025 4.357 -9.236 1.00 90.25 104 PHE A N 1
ATOM 788 C CA . PHE A 1 104 ? 6.264 5.539 -10.065 1.00 90.25 104 PHE A CA 1
ATOM 789 C C . PHE A 1 104 ? 6.732 5.147 -11.470 1.00 90.25 104 PHE A C 1
ATOM 791 O O . PHE A 1 104 ? 6.128 5.545 -12.461 1.00 90.25 104 PHE A O 1
ATOM 798 N N . ARG A 1 105 ? 7.782 4.320 -11.551 1.00 90.88 105 ARG A N 1
ATOM 799 C CA . ARG A 1 105 ? 8.249 3.678 -12.785 1.00 90.88 105 ARG A CA 1
ATOM 800 C C . ARG A 1 105 ? 8.803 2.287 -12.461 1.00 90.88 105 ARG A C 1
ATOM 802 O O . ARG A 1 105 ? 9.616 2.185 -11.541 1.00 90.88 105 ARG A O 1
ATOM 809 N N . PRO A 1 106 ? 8.393 1.223 -13.176 1.00 92.88 106 PRO A N 1
ATOM 810 C CA . PRO A 1 106 ? 8.967 -0.107 -12.983 1.00 92.88 106 PRO A CA 1
ATOM 811 C C . PRO A 1 106 ? 10.403 -0.177 -13.511 1.00 92.88 106 PRO A C 1
ATOM 813 O O . PRO A 1 106 ? 11.190 -0.979 -13.014 1.00 92.88 106 PRO A O 1
ATOM 816 N N . VAL A 1 107 ? 10.743 0.676 -14.484 1.00 93.94 107 VAL A N 1
ATOM 817 C CA . VAL A 1 107 ? 12.079 0.798 -15.068 1.00 93.94 107 VAL A CA 1
ATOM 818 C C . VAL A 1 107 ? 12.375 2.262 -15.376 1.00 93.94 107 VAL A C 1
ATOM 820 O O . VAL A 1 107 ? 11.487 2.998 -15.811 1.00 93.94 107 VAL A O 1
ATOM 823 N N . TYR A 1 108 ? 13.607 2.704 -15.143 1.00 92.25 108 TYR A N 1
ATOM 824 C CA . TYR A 1 108 ? 14.063 4.037 -15.534 1.00 92.25 108 TYR A CA 1
ATOM 825 C C . TYR A 1 108 ? 15.559 4.046 -15.852 1.00 92.25 108 TYR A C 1
ATOM 827 O O . TYR A 1 108 ? 16.326 3.304 -15.244 1.00 92.25 108 TYR A O 1
ATOM 835 N N . LYS A 1 109 ? 15.987 4.917 -16.772 1.00 91.19 109 LYS A N 1
ATOM 836 C CA . LYS A 1 109 ? 17.410 5.147 -17.045 1.00 91.19 109 LYS A CA 1
ATOM 837 C C . LYS A 1 109 ? 17.991 6.102 -16.013 1.00 91.19 109 LYS A C 1
ATOM 839 O O . LYS A 1 109 ? 17.422 7.163 -15.745 1.00 91.19 109 LYS A O 1
ATOM 844 N N . ARG A 1 110 ? 19.127 5.728 -15.431 1.00 91.88 110 ARG A N 1
ATOM 845 C CA . ARG A 1 110 ? 19.918 6.590 -14.555 1.00 91.88 110 ARG A CA 1
ATOM 846 C C . ARG A 1 110 ? 21.202 6.984 -15.269 1.00 91.88 110 ARG A C 1
ATOM 848 O O . ARG A 1 110 ? 21.875 6.134 -15.839 1.00 91.88 110 ARG A O 1
ATOM 855 N N . ARG A 1 111 ? 21.546 8.270 -15.179 1.00 90.81 111 ARG A N 1
ATOM 856 C CA . ARG A 1 111 ? 22.845 8.807 -15.593 1.00 90.81 111 ARG A CA 1
ATOM 857 C C . ARG A 1 111 ? 23.803 8.821 -14.410 1.00 90.81 111 ARG A C 1
ATOM 859 O O . ARG A 1 111 ? 23.457 9.326 -13.339 1.00 90.81 111 ARG A O 1
ATOM 866 N N . ARG A 1 112 ? 25.005 8.287 -14.605 1.00 90.56 112 ARG A N 1
ATOM 867 C CA . ARG A 1 112 ? 26.139 8.387 -13.680 1.00 90.56 112 ARG A CA 1
ATOM 868 C C . ARG A 1 112 ? 27.258 9.142 -14.382 1.00 90.56 112 ARG A C 1
ATOM 870 O O . ARG A 1 112 ? 27.642 8.770 -15.483 1.00 90.56 112 ARG A O 1
ATOM 877 N N . LYS A 1 113 ? 27.781 10.192 -13.751 1.00 91.12 113 LYS A N 1
ATOM 878 C CA . LYS A 1 113 ? 28.971 10.888 -14.249 1.00 91.12 113 LYS A CA 1
ATOM 879 C C . LYS A 1 113 ? 30.168 9.940 -14.223 1.00 91.12 113 LYS A C 1
ATOM 881 O O . LYS A 1 113 ? 30.380 9.262 -13.219 1.00 91.12 113 LYS A O 1
ATOM 886 N N . ILE A 1 114 ? 30.923 9.914 -15.313 1.00 91.12 114 ILE A N 1
ATOM 887 C CA . ILE A 1 114 ? 32.137 9.115 -15.458 1.00 91.12 114 ILE A CA 1
ATOM 888 C C . ILE A 1 114 ? 33.305 9.932 -14.917 1.00 91.12 114 ILE A C 1
ATOM 890 O O . ILE A 1 114 ? 33.556 11.050 -15.374 1.00 91.12 114 ILE A O 1
ATOM 894 N N . ASN A 1 115 ? 34.021 9.377 -13.946 1.00 90.12 115 ASN A N 1
ATOM 895 C CA . ASN A 1 115 ? 35.243 9.967 -13.423 1.00 90.12 115 ASN A CA 1
ATOM 896 C C . ASN A 1 115 ? 36.463 9.399 -14.163 1.00 90.12 115 ASN A C 1
ATOM 898 O O . ASN A 1 115 ? 36.419 8.268 -14.643 1.00 90.12 115 ASN A O 1
ATOM 902 N N . PRO A 1 116 ? 37.596 10.124 -14.201 1.00 83.38 116 PRO A N 1
ATOM 903 C CA . PRO A 1 116 ? 38.820 9.633 -14.842 1.00 83.38 116 PRO A CA 1
ATOM 904 C C . PRO A 1 116 ? 39.341 8.291 -14.297 1.00 83.38 116 PRO A C 1
ATOM 906 O O . PRO A 1 116 ? 40.112 7.619 -14.971 1.00 83.38 116 PRO A O 1
ATOM 909 N N . SER A 1 117 ? 38.946 7.912 -13.077 1.00 88.62 117 SER A N 1
ATOM 910 C CA . SER A 1 117 ? 39.317 6.647 -12.435 1.00 88.62 117 SER A CA 1
ATOM 911 C C . SER A 1 117 ? 38.443 5.451 -12.833 1.00 88.62 117 SER A C 1
ATOM 913 O O . SER A 1 117 ? 38.786 4.326 -12.477 1.00 88.62 117 SER A O 1
ATOM 915 N N . ASP A 1 118 ? 37.308 5.660 -13.509 1.00 85.69 118 ASP A N 1
ATOM 916 C CA . ASP A 1 118 ? 36.424 4.573 -13.943 1.00 85.69 118 ASP A CA 1
ATOM 917 C C . ASP A 1 118 ? 37.022 3.882 -15.187 1.00 85.69 118 ASP A C 1
ATOM 919 O O . ASP A 1 118 ? 37.009 4.449 -16.278 1.00 85.69 118 ASP A O 1
ATOM 923 N N . GLN A 1 119 ? 37.554 2.663 -15.037 1.00 76.25 119 GLN A N 1
ATOM 924 C CA . GLN A 1 119 ? 38.282 1.982 -16.124 1.00 76.25 119 GLN A CA 1
ATOM 925 C C . GLN A 1 119 ? 37.384 1.325 -17.189 1.00 76.25 119 GLN A C 1
ATOM 927 O O . GLN A 1 119 ? 37.835 1.152 -18.317 1.00 76.25 119 GLN A O 1
ATOM 932 N N . ASP A 1 120 ? 36.112 1.053 -16.875 1.00 80.88 120 ASP A N 1
ATOM 933 C CA . ASP A 1 120 ? 35.186 0.302 -17.746 1.00 80.88 120 ASP A CA 1
ATOM 934 C C . ASP A 1 120 ? 33.882 1.054 -18.073 1.00 80.88 120 ASP A C 1
ATOM 936 O O . ASP A 1 120 ? 32.896 0.458 -18.510 1.00 80.88 120 ASP A O 1
ATOM 940 N N . ALA A 1 121 ? 33.831 2.367 -17.837 1.00 81.19 121 ALA A N 1
ATOM 941 C CA . ALA A 1 121 ? 32.599 3.126 -18.030 1.00 81.19 121 ALA A CA 1
ATOM 942 C C . ALA A 1 121 ? 32.268 3.337 -19.517 1.00 81.19 121 ALA A C 1
ATOM 944 O O . ALA A 1 121 ? 33.091 3.828 -20.297 1.00 81.19 121 ALA A O 1
ATOM 945 N N . LYS A 1 122 ? 31.021 3.043 -19.903 1.00 84.12 122 LYS A N 1
ATOM 946 C CA . LYS A 1 122 ? 30.526 3.292 -21.264 1.00 84.12 122 LYS A CA 1
ATOM 947 C C . LYS A 1 122 ? 29.955 4.706 -21.362 1.00 84.12 122 LYS A C 1
ATOM 949 O O . LYS A 1 122 ? 28.974 5.037 -20.702 1.00 84.12 122 LYS A O 1
ATOM 954 N N . VAL A 1 123 ? 30.546 5.547 -22.212 1.00 88.25 123 VAL A N 1
ATOM 955 C CA . VAL A 1 123 ? 30.039 6.908 -22.459 1.00 88.25 123 VAL A CA 1
ATOM 956 C C . VAL A 1 123 ? 28.755 6.822 -23.283 1.00 88.25 123 VAL A C 1
ATOM 958 O O . VAL A 1 123 ? 28.797 6.484 -24.462 1.00 88.25 123 VAL A O 1
ATOM 961 N N . ALA A 1 124 ? 27.622 7.139 -22.663 1.00 87.19 124 ALA A N 1
ATOM 962 C CA . ALA A 1 124 ? 26.308 7.169 -23.304 1.00 87.19 124 ALA A CA 1
ATOM 963 C C . ALA A 1 124 ? 25.854 8.597 -23.648 1.00 87.19 124 ALA A C 1
ATOM 965 O O . ALA A 1 124 ? 25.110 8.802 -24.602 1.00 87.19 124 ALA A O 1
ATOM 966 N N . PHE A 1 125 ? 26.304 9.589 -22.879 1.00 88.19 125 PHE A N 1
ATOM 967 C CA . PHE A 1 125 ? 25.924 10.991 -23.038 1.00 88.19 125 PHE A CA 1
ATOM 968 C C . PHE A 1 125 ? 27.105 11.903 -22.685 1.00 88.19 125 PHE A C 1
ATOM 970 O O . PHE A 1 125 ? 27.881 11.593 -21.780 1.00 88.19 125 PHE A O 1
ATOM 977 N N . VAL A 1 126 ? 27.240 13.024 -23.393 1.00 90.50 126 VAL A N 1
ATOM 978 C CA . VAL A 1 126 ? 28.184 14.101 -23.067 1.00 90.50 126 VAL A CA 1
ATOM 979 C C . VAL A 1 126 ? 27.376 15.387 -22.961 1.00 90.50 126 VAL A C 1
ATOM 981 O O . VAL A 1 126 ? 26.587 15.664 -23.863 1.00 90.50 126 VAL A O 1
ATOM 984 N N . ASP A 1 127 ? 27.518 16.118 -21.858 1.00 91.19 127 ASP A N 1
ATOM 985 C CA . ASP A 1 127 ? 26.798 17.380 -21.672 1.00 91.19 127 ASP A CA 1
ATOM 986 C C . ASP A 1 127 ? 27.479 18.562 -22.381 1.00 91.19 127 ASP A C 1
ATOM 988 O O . ASP A 1 127 ? 28.573 18.443 -22.938 1.00 91.19 127 ASP A O 1
ATOM 992 N N . ASP A 1 128 ? 26.831 19.727 -22.338 1.00 92.31 128 ASP A N 1
ATOM 993 C CA . ASP A 1 128 ? 27.321 20.956 -22.975 1.00 92.31 128 ASP A CA 1
ATOM 994 C C . ASP A 1 128 ? 28.641 21.472 -22.366 1.00 92.31 128 ASP A C 1
ATOM 996 O O . ASP A 1 128 ? 29.329 22.293 -22.973 1.00 92.31 128 ASP A O 1
ATOM 1000 N N . MET A 1 129 ? 29.017 20.988 -21.177 1.00 91.62 129 MET A N 1
ATOM 1001 C CA . MET A 1 129 ? 30.284 21.297 -20.506 1.00 91.62 129 MET A CA 1
ATOM 1002 C C . MET A 1 129 ? 31.381 20.264 -20.819 1.00 91.62 129 MET A C 1
ATOM 1004 O O . MET A 1 129 ? 32.507 20.394 -20.335 1.00 91.62 129 MET A O 1
ATOM 1008 N N . GLY A 1 130 ? 31.084 19.249 -21.639 1.00 90.00 130 GLY A N 1
ATOM 1009 C CA . GLY A 1 130 ? 32.007 18.177 -22.005 1.00 90.00 130 GLY A CA 1
ATOM 1010 C C . GLY A 1 130 ? 32.110 17.055 -20.967 1.00 90.00 130 GLY A C 1
ATOM 1011 O O . GLY A 1 130 ? 32.980 16.185 -21.093 1.00 90.00 130 GLY A O 1
ATOM 1012 N N . GLU A 1 131 ? 31.253 17.043 -19.942 1.00 91.00 131 GLU A N 1
ATOM 1013 C CA . GLU A 1 131 ? 31.232 15.984 -18.938 1.00 91.00 131 GLU A CA 1
ATOM 1014 C C . GLU A 1 131 ? 30.610 14.711 -19.516 1.00 91.00 131 GLU A C 1
ATOM 1016 O O . GLU A 1 131 ? 29.576 14.740 -20.181 1.00 91.00 131 GLU A O 1
ATOM 1021 N N . LYS A 1 132 ? 31.248 13.566 -19.258 1.00 93.00 132 LYS A N 1
ATOM 1022 C CA . LYS A 1 132 ? 30.833 12.264 -19.789 1.00 93.00 132 LYS A CA 1
ATOM 1023 C C . LYS A 1 132 ? 29.958 11.533 -18.779 1.00 93.00 132 LYS A C 1
ATOM 1025 O O . LYS A 1 132 ? 30.290 11.465 -17.596 1.00 93.00 132 LYS A O 1
ATOM 1030 N N . PHE A 1 133 ? 28.881 10.925 -19.257 1.00 92.75 133 PHE A N 1
ATOM 1031 C CA . PHE A 1 133 ? 27.935 10.169 -18.448 1.00 92.75 133 PHE A CA 1
ATOM 1032 C C . PHE A 1 133 ? 27.713 8.778 -19.027 1.00 92.75 133 PHE A C 1
ATOM 1034 O O . PHE A 1 133 ? 27.614 8.589 -20.239 1.00 92.75 133 PHE A O 1
ATOM 1041 N N . GLU A 1 134 ? 27.587 7.817 -18.126 1.00 91.50 134 GLU A N 1
ATOM 1042 C CA . GLU A 1 134 ? 27.111 6.470 -18.390 1.00 91.50 134 GLU A CA 1
ATOM 1043 C C . GLU A 1 134 ? 25.614 6.400 -18.098 1.00 91.50 134 GLU A C 1
ATOM 1045 O O . GLU A 1 134 ? 25.142 6.941 -17.093 1.00 91.50 134 GLU A O 1
ATOM 1050 N N . GLU A 1 135 ? 24.868 5.727 -18.970 1.00 90.94 135 GLU A N 1
ATOM 1051 C CA . GLU A 1 135 ? 23.453 5.431 -18.770 1.00 90.94 135 GLU A CA 1
ATOM 1052 C C . GLU A 1 135 ? 23.251 3.939 -18.560 1.00 90.94 135 GLU A C 1
ATOM 1054 O O . GLU A 1 135 ? 23.781 3.118 -19.304 1.00 90.94 135 GLU A O 1
ATOM 1059 N N . TYR A 1 136 ? 22.437 3.595 -17.569 1.00 89.69 136 TYR A N 1
ATOM 1060 C CA . TYR A 1 136 ? 22.004 2.223 -17.344 1.00 89.69 136 TYR A CA 1
ATOM 1061 C C . TYR A 1 136 ? 20.562 2.187 -16.850 1.00 89.69 136 TYR A C 1
ATOM 1063 O O . TYR A 1 136 ? 20.066 3.129 -16.219 1.00 89.69 136 TYR A O 1
ATOM 1071 N N . ASN A 1 137 ? 19.883 1.082 -17.141 1.00 93.12 137 ASN A N 1
ATOM 1072 C CA . ASN A 1 137 ? 18.536 0.835 -16.652 1.00 93.12 137 ASN A CA 1
ATOM 1073 C C . ASN A 1 137 ? 18.571 0.442 -15.172 1.00 93.12 137 ASN A C 1
ATOM 1075 O O . ASN A 1 137 ? 19.376 -0.379 -14.736 1.00 93.12 137 ASN A O 1
ATOM 1079 N N . VAL A 1 138 ? 17.652 1.012 -14.402 1.00 92.25 138 VAL A N 1
ATOM 1080 C CA . VAL A 1 138 ? 17.348 0.610 -13.034 1.00 92.25 138 VAL A CA 1
ATOM 1081 C C . VAL A 1 138 ? 15.969 -0.023 -13.027 1.00 92.25 138 VAL A C 1
ATOM 1083 O O . VAL A 1 138 ? 14.999 0.573 -13.498 1.00 92.25 138 VAL A O 1
ATOM 1086 N N . TYR A 1 139 ? 15.888 -1.223 -12.464 1.00 93.56 139 TYR A N 1
ATOM 1087 C CA . TYR A 1 139 ? 14.678 -2.031 -12.430 1.00 93.56 139 TYR A CA 1
ATOM 1088 C C . TYR A 1 139 ? 14.099 -2.066 -11.020 1.00 93.56 139 TYR A C 1
ATOM 1090 O O . TYR A 1 139 ? 14.813 -2.256 -10.034 1.00 93.56 139 TYR A O 1
ATOM 1098 N N . HIS A 1 140 ? 12.784 -1.926 -10.908 1.00 92.06 140 HIS A N 1
ATOM 1099 C CA . HIS A 1 140 ? 12.091 -2.164 -9.654 1.00 92.06 140 HIS A CA 1
ATOM 1100 C C . HIS A 1 140 ? 12.228 -3.647 -9.272 1.00 92.06 140 HIS A C 1
ATOM 1102 O O . HIS A 1 140 ? 11.879 -4.525 -10.058 1.00 92.06 14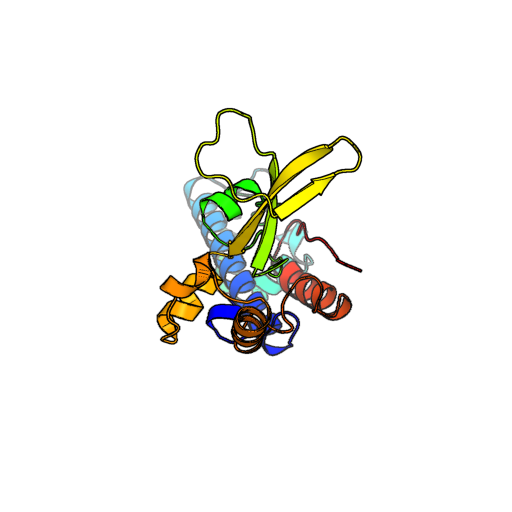0 HIS A O 1
ATOM 1108 N N . HIS A 1 141 ? 12.668 -3.949 -8.048 1.00 91.88 141 HIS A N 1
ATOM 1109 C CA . HIS A 1 141 ? 12.947 -5.323 -7.601 1.00 91.88 141 HIS A CA 1
ATOM 1110 C C . HIS A 1 141 ? 11.786 -6.300 -7.856 1.00 91.88 141 HIS A C 1
ATOM 1112 O O . HIS A 1 141 ? 11.988 -7.402 -8.353 1.00 91.88 141 HIS A O 1
ATOM 1118 N N . ASN A 1 142 ? 10.545 -5.884 -7.579 1.00 93.81 142 ASN A N 1
ATOM 1119 C CA . ASN A 1 142 ? 9.374 -6.739 -7.816 1.00 93.81 142 ASN A CA 1
ATOM 1120 C C . ASN A 1 142 ? 8.996 -6.896 -9.304 1.00 93.81 142 ASN A C 1
ATOM 1122 O O . ASN A 1 142 ? 8.287 -7.841 -9.631 1.00 93.81 142 ASN A O 1
ATOM 112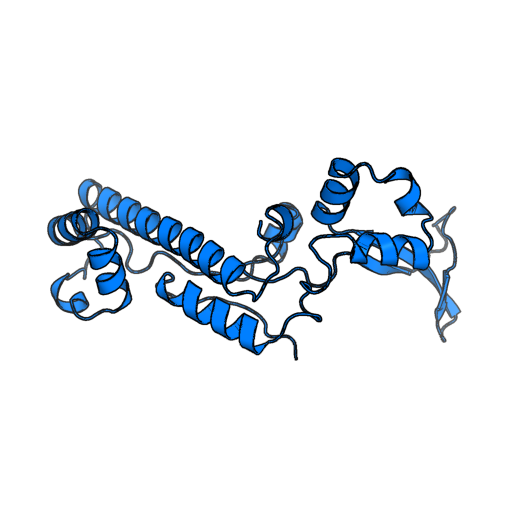6 N N . PHE A 1 143 ? 9.477 -6.028 -10.202 1.00 95.12 143 PHE A N 1
ATOM 1127 C CA . PHE A 1 143 ? 9.365 -6.250 -11.648 1.00 95.12 143 PHE A CA 1
ATOM 1128 C C . PHE A 1 143 ? 10.315 -7.364 -12.091 1.00 95.12 143 PHE A C 1
ATOM 1130 O O . PHE A 1 143 ? 9.874 -8.284 -12.769 1.00 95.12 143 PHE A O 1
ATOM 1137 N N . VAL A 1 144 ? 11.563 -7.359 -11.608 1.00 95.56 144 VAL A N 1
ATOM 1138 C CA . VAL A 1 144 ? 12.524 -8.448 -11.865 1.00 95.56 144 VAL A CA 1
ATOM 1139 C C . VAL A 1 144 ? 12.009 -9.783 -11.320 1.00 95.56 144 VAL A C 1
ATOM 1141 O O . VAL A 1 144 ? 11.954 -10.757 -12.060 1.00 95.56 144 VAL A O 1
ATOM 1144 N N . LYS A 1 145 ? 11.503 -9.813 -10.079 1.00 95.31 145 LYS A N 1
ATOM 1145 C CA . LYS A 1 145 ? 10.886 -11.029 -9.512 1.00 95.31 145 LYS A CA 1
ATOM 1146 C C . LYS A 1 145 ? 9.694 -11.525 -10.331 1.00 95.31 145 LYS A C 1
ATOM 1148 O O . LYS A 1 145 ? 9.489 -12.728 -10.458 1.00 95.31 145 LYS A O 1
ATOM 1153 N N . TRP A 1 146 ? 8.881 -10.608 -10.861 1.00 96.12 146 TRP A N 1
ATOM 1154 C CA . TRP A 1 146 ? 7.766 -10.977 -11.729 1.00 96.12 146 TRP A CA 1
ATOM 1155 C C . TRP A 1 146 ? 8.262 -11.584 -13.047 1.00 96.12 146 TRP A C 1
ATOM 1157 O O . TRP A 1 146 ? 7.727 -12.607 -13.462 1.00 96.12 146 TRP A O 1
ATOM 1167 N N . LEU A 1 147 ? 9.299 -11.011 -13.666 1.00 97.06 147 LEU A N 1
ATOM 1168 C CA . LEU A 1 147 ? 9.927 -11.560 -14.872 1.00 97.06 147 LEU A CA 1
ATOM 1169 C C . LEU A 1 147 ? 10.420 -12.996 -14.638 1.00 97.06 147 LEU A C 1
ATOM 1171 O O . LEU A 1 147 ? 10.032 -13.901 -15.376 1.00 97.06 147 LEU A O 1
ATOM 1175 N N . GLU A 1 148 ? 11.190 -13.219 -13.572 1.00 97.06 148 GLU A N 1
ATOM 1176 C CA . GLU A 1 148 ? 11.718 -14.543 -13.203 1.00 97.06 148 GLU A CA 1
ATOM 1177 C C . GLU A 1 148 ? 10.593 -15.561 -12.992 1.00 97.06 148 GLU A C 1
ATOM 1179 O O . GLU A 1 148 ? 10.613 -16.651 -13.563 1.00 97.06 148 GLU A O 1
ATOM 1184 N N . ALA A 1 149 ? 9.565 -15.184 -12.226 1.00 96.25 149 ALA A N 1
ATOM 1185 C CA . ALA A 1 149 ? 8.420 -16.047 -11.950 1.00 96.25 149 ALA A CA 1
ATOM 1186 C C . ALA A 1 149 ? 7.599 -16.398 -13.205 1.00 96.25 149 ALA A C 1
ATOM 1188 O O . ALA A 1 149 ? 6.877 -17.393 -13.197 1.00 96.25 149 ALA A O 1
ATOM 1189 N N . ASN A 1 150 ? 7.702 -15.599 -14.272 1.00 96.44 150 ASN A N 1
ATOM 1190 C CA . ASN A 1 150 ? 7.003 -15.815 -15.541 1.00 96.44 150 ASN A CA 1
ATOM 1191 C C . ASN A 1 150 ? 7.936 -16.327 -16.656 1.00 96.44 150 ASN A C 1
ATOM 1193 O O . ASN A 1 150 ? 7.547 -16.323 -17.822 1.00 96.44 150 ASN A O 1
ATOM 1197 N N . GLY A 1 151 ? 9.148 -16.782 -16.315 1.00 96.88 151 GLY A N 1
ATOM 1198 C CA . GLY A 1 151 ? 10.061 -17.442 -17.254 1.00 96.88 151 GLY A CA 1
ATOM 1199 C C . GLY A 1 151 ? 10.791 -16.507 -18.223 1.00 96.88 151 GLY A C 1
ATOM 1200 O O . GLY A 1 151 ? 11.300 -16.968 -19.244 1.00 96.88 151 GLY A O 1
ATOM 1201 N N . TYR A 1 152 ? 10.850 -15.208 -17.929 1.00 97.44 152 TYR A N 1
ATOM 1202 C CA . TYR A 1 152 ? 11.668 -14.267 -18.692 1.00 97.44 152 TYR A CA 1
ATOM 1203 C C . TYR A 1 152 ? 13.150 -14.438 -18.336 1.00 97.44 152 TYR A C 1
ATOM 1205 O O . TYR A 1 152 ? 13.513 -14.598 -17.171 1.00 97.44 152 TYR A O 1
ATOM 1213 N N . ASP A 1 153 ? 14.014 -14.357 -19.346 1.00 96.00 153 ASP A N 1
ATOM 1214 C CA . ASP A 1 153 ? 15.465 -14.456 -19.187 1.00 96.00 153 ASP A CA 1
ATOM 1215 C C . ASP A 1 153 ? 16.052 -13.138 -18.659 1.00 96.00 153 ASP A C 1
ATOM 1217 O O . ASP A 1 153 ? 16.433 -12.248 -19.423 1.00 96.00 153 ASP A O 1
ATOM 1221 N N . THR A 1 154 ? 16.118 -12.993 -17.336 1.00 96.12 154 THR A N 1
ATOM 1222 C CA . THR A 1 154 ? 16.602 -11.764 -16.690 1.00 96.12 154 THR A CA 1
ATOM 1223 C C . THR A 1 154 ? 18.092 -11.494 -16.894 1.00 96.12 154 THR A C 1
ATOM 1225 O O . THR A 1 154 ? 18.518 -10.362 -16.662 1.00 96.12 154 THR A O 1
ATOM 1228 N N . SER A 1 155 ? 18.877 -12.453 -17.408 1.00 95.19 155 SER A N 1
ATOM 1229 C CA . SER A 1 155 ? 20.283 -12.216 -17.772 1.00 95.19 155 SER A CA 1
ATOM 1230 C C . SER A 1 155 ? 20.429 -11.157 -18.873 1.00 95.19 155 SER A C 1
ATOM 1232 O O . SER A 1 155 ? 21.420 -10.431 -18.915 1.00 95.19 155 SER A O 1
ATOM 1234 N N . LYS A 1 156 ? 19.391 -10.980 -19.702 1.00 94.38 156 LYS A N 1
ATOM 1235 C CA . LYS A 1 156 ? 19.350 -9.957 -20.752 1.00 94.38 156 LYS A CA 1
ATOM 1236 C C . LYS A 1 156 ? 19.228 -8.534 -20.225 1.00 94.38 156 LYS A C 1
ATOM 1238 O O . LYS A 1 156 ? 19.548 -7.609 -20.960 1.00 94.38 156 LYS A O 1
ATOM 1243 N N . LEU A 1 157 ? 18.767 -8.322 -18.988 1.00 94.00 157 LEU A N 1
ATOM 1244 C CA . LEU A 1 157 ? 18.447 -6.983 -18.471 1.00 94.00 157 LEU A CA 1
ATOM 1245 C C . LEU A 1 157 ? 19.640 -6.013 -18.492 1.00 94.00 157 LEU A C 1
ATOM 1247 O O . LEU A 1 157 ? 19.428 -4.802 -18.488 1.00 94.00 157 LEU A O 1
ATOM 1251 N N . GLN A 1 158 ? 20.875 -6.514 -18.514 1.00 88.12 158 GLN A N 1
ATOM 1252 C CA . GLN A 1 158 ? 22.064 -5.669 -18.601 1.00 88.12 158 GLN A CA 1
ATOM 1253 C C . GLN A 1 158 ? 22.165 -4.922 -19.941 1.00 88.12 158 GLN A C 1
ATOM 1255 O O . GLN A 1 158 ? 22.488 -3.736 -19.942 1.00 88.12 158 GLN A O 1
ATOM 1260 N N . ASP A 1 159 ? 21.844 -5.586 -21.055 1.00 89.00 159 ASP A N 1
ATOM 1261 C CA . ASP A 1 159 ? 22.036 -5.067 -22.419 1.00 89.00 159 ASP A CA 1
ATOM 1262 C C . ASP A 1 159 ? 20.749 -5.164 -23.274 1.00 89.00 159 ASP A C 1
ATOM 1264 O O . ASP A 1 159 ? 20.793 -5.133 -24.505 1.00 89.00 159 ASP A O 1
ATOM 1268 N N . ILE A 1 160 ? 19.584 -5.299 -22.629 1.00 94.31 160 ILE A N 1
ATOM 1269 C CA . ILE A 1 160 ? 18.273 -5.390 -23.287 1.00 94.31 160 ILE A CA 1
ATOM 1270 C C . ILE A 1 160 ? 17.975 -4.119 -24.093 1.00 94.31 160 ILE A C 1
ATOM 1272 O O . ILE A 1 160 ? 18.197 -3.001 -23.624 1.00 94.31 160 ILE A O 1
ATOM 1276 N N . SER A 1 161 ? 17.432 -4.282 -25.302 1.00 94.31 161 SER A N 1
ATOM 1277 C CA . SER A 1 161 ? 16.988 -3.142 -26.107 1.00 94.31 161 SER A CA 1
ATOM 1278 C C . SER A 1 161 ? 15.740 -2.493 -25.508 1.00 94.31 161 SER A C 1
ATOM 1280 O O . SER A 1 161 ? 14.903 -3.166 -24.899 1.00 94.31 161 SER A O 1
ATOM 1282 N N . ASP A 1 162 ? 15.574 -1.187 -25.730 1.00 92.81 162 ASP A N 1
ATOM 1283 C CA . ASP A 1 162 ? 14.400 -0.454 -25.243 1.00 92.81 162 ASP A CA 1
ATOM 1284 C C . ASP A 1 162 ? 13.086 -1.075 -25.771 1.00 92.81 162 ASP A C 1
ATOM 1286 O O . ASP A 1 162 ? 12.115 -1.188 -25.027 1.00 92.81 162 ASP A O 1
ATOM 1290 N N . ASP A 1 163 ? 13.062 -1.571 -27.013 1.00 95.75 163 ASP A N 1
ATOM 1291 C CA . ASP A 1 163 ? 11.884 -2.214 -27.613 1.00 95.75 163 ASP A CA 1
ATOM 1292 C C . ASP A 1 163 ? 11.522 -3.561 -26.966 1.00 95.75 163 ASP A C 1
ATOM 1294 O O . ASP A 1 163 ? 10.344 -3.879 -26.778 1.00 95.75 163 ASP A O 1
ATOM 1298 N N . GLU A 1 164 ? 12.511 -4.398 -26.636 1.00 96.25 164 GLU A N 1
ATOM 1299 C CA . GLU A 1 164 ? 12.258 -5.657 -25.924 1.00 96.25 164 GLU A CA 1
ATOM 1300 C C . GLU A 1 164 ? 11.816 -5.383 -24.486 1.00 96.25 164 GLU A C 1
ATOM 1302 O O . GLU A 1 164 ? 10.813 -5.938 -24.032 1.00 96.25 164 GLU A O 1
ATOM 1307 N N . LEU A 1 165 ? 12.479 -4.443 -23.813 1.00 96.00 165 LEU A N 1
ATOM 1308 C CA . LEU A 1 165 ? 12.133 -4.030 -22.461 1.00 96.00 165 LEU A CA 1
ATOM 1309 C C . LEU A 1 165 ? 10.715 -3.448 -22.373 1.00 96.00 165 LEU A C 1
ATOM 1311 O O . LEU A 1 165 ? 9.956 -3.804 -21.470 1.00 96.00 165 LEU A O 1
ATOM 1315 N N . ASN A 1 166 ? 10.320 -2.603 -23.326 1.00 95.06 166 ASN A N 1
ATOM 1316 C CA . ASN A 1 166 ? 8.973 -2.037 -23.380 1.00 95.06 166 ASN A CA 1
ATOM 1317 C C . ASN A 1 166 ? 7.905 -3.126 -23.544 1.00 95.06 166 ASN A C 1
ATOM 1319 O O . ASN A 1 166 ? 6.860 -3.056 -22.895 1.00 95.06 166 ASN A O 1
ATOM 1323 N N . ARG A 1 167 ? 8.174 -4.172 -24.339 1.00 96.88 167 ARG A N 1
ATOM 1324 C CA . ARG A 1 167 ? 7.278 -5.337 -24.450 1.00 96.88 167 ARG A CA 1
ATOM 1325 C C . ARG A 1 167 ? 7.150 -6.088 -23.124 1.00 96.88 167 ARG A C 1
ATOM 1327 O O . ARG A 1 167 ? 6.046 -6.486 -22.762 1.00 96.88 167 ARG A O 1
ATOM 1334 N N . TRP A 1 168 ? 8.243 -6.241 -22.377 1.00 97.25 168 TRP A N 1
ATOM 1335 C CA . TRP A 1 168 ? 8.222 -6.896 -21.064 1.00 97.25 168 TRP A CA 1
ATOM 1336 C C . TRP A 1 168 ? 7.451 -6.078 -20.027 1.00 97.25 168 TRP A C 1
ATOM 1338 O O . TRP A 1 168 ? 6.645 -6.627 -19.277 1.00 97.25 168 TRP A O 1
ATOM 1348 N N . VAL A 1 169 ? 7.644 -4.756 -20.009 1.00 95.81 169 VAL A N 1
ATOM 1349 C CA . VAL A 1 169 ? 6.870 -3.855 -19.148 1.00 95.81 169 VAL A CA 1
ATOM 1350 C C . VAL A 1 169 ? 5.388 -3.917 -19.509 1.00 95.81 169 VAL A C 1
ATOM 1352 O O . VAL A 1 169 ? 4.569 -4.039 -18.600 1.00 95.81 169 VAL A O 1
ATOM 1355 N N . ALA A 1 170 ? 5.042 -3.899 -20.801 1.00 95.31 170 ALA A N 1
ATOM 1356 C CA . ALA A 1 170 ? 3.661 -3.979 -21.279 1.00 95.31 170 ALA A CA 1
ATOM 1357 C C . ALA A 1 170 ? 2.954 -5.290 -20.888 1.00 95.31 170 ALA A C 1
ATOM 1359 O O . ALA A 1 170 ? 1.765 -5.276 -20.580 1.00 95.31 170 ALA A O 1
ATOM 1360 N N . ALA A 1 171 ? 3.683 -6.408 -20.853 1.00 95.88 171 ALA A N 1
ATOM 1361 C CA . ALA A 1 171 ? 3.161 -7.696 -20.395 1.00 95.88 171 ALA A CA 1
ATOM 1362 C C . ALA A 1 171 ? 3.005 -7.785 -18.864 1.00 95.88 171 ALA A C 1
ATOM 1364 O O . ALA A 1 171 ? 2.299 -8.657 -18.358 1.00 95.88 171 ALA A O 1
ATOM 1365 N N . SER A 1 172 ? 3.676 -6.906 -18.120 1.00 95.38 172 SER A N 1
ATOM 1366 C CA . SER A 1 172 ? 3.704 -6.939 -16.661 1.00 95.38 172 SER A CA 1
ATOM 1367 C C . SER A 1 172 ? 2.456 -6.317 -16.025 1.00 95.38 172 SER A C 1
ATOM 1369 O O . SER A 1 172 ? 1.828 -5.428 -16.605 1.00 95.38 172 SER A O 1
ATOM 1371 N N . PRO A 1 173 ? 2.134 -6.673 -14.768 1.00 94.19 173 PRO A N 1
ATOM 1372 C CA . PRO A 1 173 ? 1.029 -6.067 -14.024 1.00 94.19 173 PRO A CA 1
ATOM 1373 C C . PRO A 1 173 ? 1.244 -4.580 -13.691 1.00 94.19 173 PRO A C 1
ATOM 1375 O O . PRO A 1 173 ? 0.361 -3.951 -13.110 1.00 94.19 173 PRO A O 1
ATOM 1378 N N . TYR A 1 174 ? 2.408 -4.012 -14.023 1.00 93.44 174 TYR A N 1
ATOM 1379 C CA . TYR A 1 174 ? 2.684 -2.584 -13.878 1.00 93.44 174 TYR A CA 1
ATOM 1380 C C . TYR A 1 174 ? 2.178 -1.758 -15.065 1.00 93.44 174 TYR A C 1
ATOM 1382 O O . TYR A 1 174 ? 2.044 -0.543 -14.929 1.00 93.44 174 TYR A O 1
ATOM 1390 N N . HIS A 1 175 ? 1.881 -2.387 -16.206 1.00 92.75 175 HIS A N 1
ATOM 1391 C CA . HIS A 1 175 ? 1.379 -1.683 -17.379 1.00 92.75 175 HIS A CA 1
ATOM 1392 C C . HIS A 1 175 ? -0.000 -1.065 -17.118 1.00 92.75 175 HIS A C 1
ATOM 1394 O O . HIS A 1 175 ? -0.955 -1.755 -16.739 1.00 92.75 175 HIS A O 1
ATOM 1400 N N . GLY A 1 176 ? -0.107 0.252 -17.319 1.00 90.12 176 GLY A N 1
ATOM 1401 C CA . GLY A 1 176 ? -1.331 0.997 -17.033 1.00 90.12 176 GLY A CA 1
ATOM 1402 C C . GLY A 1 176 ? -1.618 1.146 -15.534 1.00 90.12 176 GLY A C 1
ATOM 1403 O O . GLY A 1 176 ? -2.757 1.400 -15.152 1.00 90.12 176 GLY A O 1
ATOM 1404 N N . ALA A 1 177 ? -0.621 0.903 -14.678 1.00 92.25 177 ALA A N 1
ATOM 1405 C CA . ALA A 1 177 ? -0.748 0.919 -13.221 1.00 92.25 177 ALA A CA 1
ATOM 1406 C C . ALA A 1 177 ? 0.368 1.731 -12.543 1.00 92.25 177 ALA A C 1
ATOM 1408 O O . ALA A 1 177 ? 0.576 1.600 -11.331 1.00 92.25 177 ALA A O 1
ATOM 1409 N N . THR A 1 178 ? 1.115 2.536 -13.305 1.00 92.81 178 THR A N 1
ATOM 1410 C CA . THR A 1 178 ? 2.124 3.436 -12.744 1.00 92.81 178 THR A CA 1
ATOM 1411 C C . THR A 1 178 ? 1.519 4.772 -12.330 1.00 92.81 178 THR A C 1
ATOM 1413 O O . THR A 1 178 ? 0.414 5.125 -12.739 1.00 92.81 178 THR A O 1
ATOM 1416 N N . ALA A 1 179 ? 2.259 5.548 -11.538 1.00 91.44 179 ALA A N 1
ATOM 1417 C CA . ALA A 1 179 ? 1.830 6.876 -11.103 1.00 91.44 179 ALA A CA 1
ATOM 1418 C C . ALA A 1 179 ? 1.460 7.826 -12.258 1.00 91.44 179 ALA A C 1
ATOM 1420 O O . ALA A 1 179 ? 0.635 8.705 -12.043 1.00 91.44 179 ALA A O 1
ATOM 1421 N N . ASN A 1 180 ? 2.043 7.645 -13.451 1.00 89.56 180 ASN A N 1
ATOM 1422 C CA . ASN A 1 180 ? 1.729 8.454 -14.634 1.00 89.56 180 ASN A CA 1
ATOM 1423 C C . ASN A 1 180 ? 0.586 7.872 -15.483 1.00 89.56 180 ASN A C 1
ATOM 1425 O O . ASN A 1 180 ? 0.024 8.592 -16.299 1.00 89.56 180 ASN A O 1
ATOM 1429 N N . ASP A 1 181 ? 0.257 6.586 -15.324 1.00 90.00 181 ASP A N 1
ATOM 1430 C CA . ASP A 1 181 ? -0.789 5.930 -16.122 1.00 90.00 181 ASP A CA 1
ATOM 1431 C C . ASP A 1 181 ? -2.175 6.024 -15.475 1.00 90.00 181 ASP A C 1
ATOM 1433 O O . ASP A 1 181 ? -3.200 5.921 -16.148 1.00 90.00 181 ASP A O 1
ATOM 1437 N N . ILE A 1 182 ? -2.212 6.115 -14.145 1.00 89.94 182 ILE A N 1
ATOM 1438 C CA . ILE A 1 182 ? -3.448 6.013 -13.373 1.00 89.94 182 ILE A CA 1
ATOM 1439 C C . ILE A 1 182 ? -4.232 7.322 -13.451 1.00 89.94 182 ILE A C 1
ATOM 1441 O O . ILE A 1 182 ? -3.689 8.399 -13.221 1.00 89.94 182 ILE A O 1
ATOM 1445 N N . ASP A 1 183 ? -5.547 7.206 -13.652 1.00 91.38 183 ASP A N 1
ATOM 1446 C CA . ASP A 1 183 ? -6.484 8.307 -13.435 1.00 91.38 183 ASP A CA 1
ATOM 1447 C C . ASP A 1 183 ? -6.386 8.813 -11.986 1.00 91.38 183 ASP A C 1
ATOM 1449 O O . ASP A 1 183 ? -6.717 8.110 -11.021 1.00 91.38 183 ASP A O 1
ATOM 1453 N N . TRP A 1 184 ? -5.947 10.059 -11.824 1.00 91.44 184 TRP A N 1
ATOM 1454 C CA . TRP A 1 184 ? -5.793 10.689 -10.519 1.00 91.44 184 TRP A CA 1
ATOM 1455 C C . TRP A 1 184 ? -7.110 10.722 -9.728 1.00 91.44 184 TRP A C 1
ATOM 1457 O O . TRP A 1 184 ? -7.084 10.626 -8.498 1.00 91.44 184 TRP A O 1
ATOM 1467 N N . VAL A 1 185 ? -8.271 10.770 -10.395 1.00 93.94 185 VAL A N 1
ATOM 1468 C CA . VAL A 1 185 ? -9.581 10.709 -9.728 1.00 93.94 185 VAL A CA 1
ATOM 1469 C C . VAL A 1 185 ? -9.792 9.334 -9.099 1.00 93.94 185 VAL A C 1
ATOM 1471 O O . VAL A 1 185 ? -10.249 9.236 -7.957 1.00 93.94 185 VAL A O 1
ATOM 1474 N N . ALA A 1 186 ? -9.437 8.262 -9.809 1.00 92.50 186 ALA A N 1
ATOM 1475 C CA . ALA A 1 186 ? -9.486 6.904 -9.278 1.00 92.50 186 ALA A CA 1
ATOM 1476 C C . ALA A 1 186 ? -8.563 6.740 -8.059 1.00 92.50 186 ALA A C 1
ATOM 1478 O O . ALA A 1 186 ? -8.955 6.126 -7.063 1.00 92.50 186 ALA A O 1
ATOM 1479 N N . LYS A 1 187 ? -7.380 7.366 -8.084 1.00 92.31 187 LYS A N 1
ATOM 1480 C CA . LYS A 1 187 ? -6.459 7.407 -6.937 1.00 92.31 187 LYS A CA 1
ATOM 1481 C C . LYS A 1 187 ? -7.074 8.111 -5.723 1.00 92.31 187 LYS A C 1
ATOM 1483 O O . LYS A 1 187 ? -7.053 7.554 -4.626 1.00 92.31 187 LYS A O 1
ATOM 1488 N N . VAL A 1 188 ? -7.671 9.290 -5.913 1.00 95.06 188 VAL A N 1
ATOM 1489 C CA . VAL A 1 188 ? -8.340 10.042 -4.833 1.00 95.06 188 VAL A CA 1
ATOM 1490 C C . VAL A 1 188 ? -9.525 9.257 -4.260 1.00 95.06 188 VAL A C 1
ATOM 1492 O O . VAL A 1 188 ? -9.694 9.195 -3.042 1.00 95.06 188 VAL A O 1
ATOM 1495 N N . LYS A 1 189 ? -10.320 8.591 -5.108 1.00 95.94 189 LYS A N 1
ATOM 1496 C CA . LYS A 1 189 ? -11.413 7.710 -4.660 1.00 95.94 189 LYS A CA 1
ATOM 1497 C C . LYS A 1 189 ? -10.893 6.558 -3.804 1.00 95.94 189 LYS A C 1
ATOM 1499 O O . LYS A 1 189 ? -11.409 6.329 -2.713 1.00 95.94 189 LYS A O 1
ATOM 1504 N N . MET A 1 190 ? -9.848 5.870 -4.264 1.00 95.75 190 MET A N 1
ATOM 1505 C CA . MET A 1 190 ? -9.224 4.780 -3.516 1.00 95.75 190 MET A CA 1
ATOM 1506 C C . MET A 1 190 ? -8.693 5.256 -2.157 1.00 95.75 190 MET A C 1
ATOM 1508 O O . MET A 1 190 ? -8.955 4.609 -1.143 1.00 95.75 190 MET A O 1
ATOM 1512 N N . GLN A 1 191 ? -8.014 6.408 -2.109 1.00 96.12 191 GLN A N 1
ATOM 1513 C CA . GLN A 1 191 ? -7.579 7.023 -0.852 1.00 96.12 191 GLN A CA 1
ATOM 1514 C C . GLN A 1 191 ? -8.767 7.289 0.081 1.00 96.12 191 GLN A C 1
ATOM 1516 O O . GLN A 1 191 ? -8.698 6.936 1.256 1.00 96.12 191 GLN A O 1
ATOM 1521 N N . GLY A 1 192 ? -9.855 7.876 -0.427 1.00 96.75 192 GLY A N 1
ATOM 1522 C CA . GLY A 1 192 ? -11.052 8.169 0.363 1.00 96.75 192 GLY A CA 1
ATOM 1523 C C . GLY A 1 192 ? -11.693 6.918 0.970 1.00 96.75 192 GLY A C 1
ATOM 1524 O O . GLY A 1 192 ? -12.106 6.932 2.129 1.00 96.75 192 GLY A O 1
ATOM 1525 N N . GLU A 1 193 ? -11.720 5.812 0.227 1.00 97.69 193 GLU A N 1
ATOM 1526 C CA . GLU A 1 193 ? -12.230 4.534 0.727 1.00 97.69 193 GLU A CA 1
ATOM 1527 C C . GLU A 1 193 ? -11.329 3.921 1.812 1.00 97.69 193 GLU A C 1
ATOM 1529 O O . GLU A 1 193 ? -11.829 3.434 2.828 1.00 97.69 193 GLU A O 1
ATOM 1534 N N . ILE A 1 194 ? -10.004 3.993 1.650 1.00 97.75 194 ILE A N 1
ATOM 1535 C CA . ILE A 1 194 ? -9.031 3.523 2.652 1.00 97.75 194 ILE A CA 1
ATOM 1536 C C . ILE A 1 194 ? -9.079 4.401 3.915 1.00 97.75 194 ILE A C 1
ATOM 1538 O O . ILE A 1 194 ? -9.055 3.878 5.030 1.00 97.75 194 ILE A O 1
ATOM 1542 N N . GLN A 1 195 ? -9.215 5.722 3.761 1.00 97.81 195 GLN A N 1
ATOM 1543 C CA . GLN A 1 195 ? -9.260 6.700 4.856 1.00 97.81 195 GLN A CA 1
ATOM 1544 C C . GLN A 1 195 ? -10.414 6.444 5.835 1.00 97.81 195 GLN A C 1
ATOM 1546 O O . GLN A 1 195 ? -10.305 6.791 7.009 1.00 97.81 195 GLN A O 1
ATOM 1551 N N . LYS A 1 196 ? -11.494 5.771 5.406 1.00 97.50 196 LYS A N 1
ATOM 1552 C CA . LYS A 1 196 ? -12.584 5.336 6.301 1.00 97.50 196 LYS A CA 1
ATOM 1553 C C . LYS A 1 196 ? -12.112 4.431 7.445 1.00 97.50 196 LYS A C 1
ATOM 1555 O O . LYS A 1 196 ? -12.859 4.307 8.415 1.00 97.50 196 LYS A O 1
ATOM 1560 N N . TRP A 1 197 ? -10.929 3.826 7.305 1.00 98.31 197 TRP A N 1
ATOM 1561 C CA . TRP A 1 197 ? -10.286 2.882 8.223 1.00 98.31 197 TRP A CA 1
ATOM 1562 C C . TRP A 1 197 ? -8.901 3.370 8.702 1.00 98.31 197 TRP A C 1
ATOM 1564 O O . TRP A 1 197 ? -8.048 2.569 9.087 1.00 98.31 197 TRP A O 1
ATOM 1574 N N . VAL A 1 198 ? -8.655 4.682 8.657 1.00 97.88 198 VAL A N 1
ATOM 1575 C CA . VAL A 1 198 ? -7.461 5.351 9.198 1.00 97.88 198 VAL A CA 1
ATOM 1576 C C . VAL A 1 198 ? -7.954 6.487 10.090 1.00 97.88 198 VAL A C 1
ATOM 1578 O O . VAL A 1 198 ? -8.660 7.375 9.618 1.00 97.88 198 VAL A O 1
ATOM 1581 N N . ASP A 1 199 ? -7.628 6.442 11.381 1.00 95.38 199 ASP A N 1
ATOM 1582 C CA . ASP A 1 199 ? -8.151 7.380 12.387 1.00 95.38 199 ASP A CA 1
ATOM 1583 C C . ASP A 1 199 ? -7.394 8.716 12.436 1.00 95.38 199 ASP A C 1
ATOM 1585 O O . ASP A 1 199 ? -7.897 9.686 13.002 1.00 95.38 199 ASP A O 1
ATOM 1589 N N . HIS A 1 200 ? -6.232 8.788 11.785 1.00 94.75 200 HIS A N 1
ATOM 1590 C CA . HIS A 1 200 ? -5.520 10.029 11.521 1.00 94.75 200 HIS A CA 1
ATOM 1591 C C . HIS A 1 200 ? -5.554 10.388 10.025 1.00 94.75 200 HIS A C 1
ATOM 1593 O O . HIS A 1 200 ? -6.612 10.674 9.470 1.00 94.75 200 HIS A O 1
ATOM 1599 N N . SER A 1 201 ? -4.410 10.406 9.340 1.00 94.62 201 SER A N 1
ATOM 1600 C CA . SER A 1 201 ? -4.305 10.847 7.945 1.00 94.62 201 SER A CA 1
ATOM 1601 C C . SER A 1 201 ? -3.432 9.923 7.106 1.00 94.62 201 SER A C 1
ATOM 1603 O O . SER A 1 201 ? -2.567 9.198 7.609 1.00 94.62 201 SER A O 1
ATOM 1605 N N . ILE A 1 202 ? -3.665 9.981 5.798 1.00 96.94 202 ILE A N 1
ATOM 1606 C CA . ILE A 1 202 ? -2.865 9.310 4.781 1.00 96.94 202 ILE A CA 1
ATOM 1607 C C . ILE A 1 202 ? -2.062 10.367 4.028 1.00 96.94 202 ILE A C 1
ATOM 1609 O O . ILE A 1 202 ? -2.635 11.256 3.401 1.00 96.94 202 ILE A O 1
ATOM 1613 N N . SER A 1 203 ? -0.738 10.250 4.064 1.00 94.69 203 SER A N 1
ATOM 1614 C CA . SER A 1 203 ? 0.140 10.997 3.172 1.00 94.69 203 SER A CA 1
ATOM 1615 C C . SER A 1 203 ? 0.248 10.246 1.849 1.00 94.69 203 SER A C 1
ATOM 1617 O O . SER A 1 203 ? 0.791 9.142 1.791 1.00 94.69 203 SER A O 1
ATOM 1619 N N . VAL A 1 204 ? -0.314 10.835 0.798 1.00 91.06 204 VAL A N 1
ATOM 1620 C CA . VAL A 1 204 ? -0.233 10.320 -0.568 1.00 91.06 204 VAL A CA 1
ATOM 1621 C C . VAL A 1 204 ? -0.119 11.490 -1.538 1.00 91.06 204 VAL A C 1
ATOM 1623 O O . VAL A 1 204 ? -0.724 12.544 -1.344 1.00 91.06 204 VAL A O 1
ATOM 1626 N N . THR A 1 205 ? 0.685 11.306 -2.572 1.00 91.19 205 THR A N 1
ATOM 1627 C CA . THR A 1 205 ? 0.934 12.277 -3.636 1.00 91.19 205 THR A CA 1
ATOM 1628 C C . THR A 1 205 ? -0.104 12.105 -4.737 1.00 91.19 205 THR A C 1
ATOM 1630 O O . THR A 1 205 ? -0.484 10.983 -5.050 1.00 91.19 205 THR A O 1
ATOM 1633 N N . VAL A 1 206 ? -0.546 13.180 -5.384 1.00 89.25 206 VAL A N 1
ATOM 1634 C CA . VAL A 1 206 ? -1.336 13.092 -6.623 1.00 89.25 206 VAL A CA 1
ATOM 1635 C C . VAL A 1 206 ? -0.473 13.594 -7.776 1.00 89.25 206 VAL A C 1
ATOM 1637 O O . VAL A 1 206 ? 0.058 14.698 -7.711 1.00 89.25 206 VAL A O 1
ATOM 1640 N N . ASN A 1 207 ? -0.297 12.757 -8.797 1.00 87.50 207 ASN A N 1
ATOM 1641 C CA . ASN A 1 207 ? 0.433 13.088 -10.019 1.00 87.50 207 ASN A CA 1
ATOM 1642 C C . ASN A 1 207 ? -0.593 13.569 -11.058 1.00 87.50 207 ASN A C 1
ATOM 1644 O O . ASN A 1 207 ? -1.584 12.870 -11.273 1.00 87.50 207 ASN A O 1
ATOM 1648 N N . LEU A 1 208 ? -0.381 14.763 -11.622 1.00 83.19 208 LEU A N 1
ATOM 1649 C CA . LEU A 1 208 ? -1.268 15.434 -12.582 1.00 83.19 208 LEU A CA 1
ATOM 1650 C C . LEU A 1 208 ? -0.547 15.670 -13.908 1.00 83.19 208 LEU A C 1
ATOM 1652 O O . LEU A 1 208 ? 0.668 15.974 -13.848 1.00 83.19 208 LEU A O 1
#

Sequence (208 aa):
MLAALGLRYGTPEATAFAVKVQKTLALEAYRASVKMAAERGAFEIFDARKEEKNPMIGRIREADPELYAEMVKHGRRNIAMLTIAPTGTTSLMSQTTSGIEPVFRPVYKRRRKINPSDQDAKVAFVDDMGEKFEEYNVYHHNFVKWLEANGYDTSKLQDISDDELNRWVAASPYHGATANDIDWVAKVKMQGEIQKWVDHSISVTVNL

InterPro domains:
  IPR000788 Ribonucleotide reductase large subunit, C-terminal [PF02867] (1-208)
  IPR000788 Ribonucleotide reductase large subunit, C-terminal [PR01183] (17-40)
  IPR000788 Ribonucleotide reductase large subunit, C-terminal [PR01183] (75-102)
  IPR050862 Ribonucleoside diphosphate reductase class-2 [PTHR43371] (1-208)

pLDDT: mean 94.27, std 3.86, range [76.25, 98.75]

Secondary structure (DSSP, 8-state):
-GGGGTPPTTSHHHHHHHHHHHHHHHHHHHHHHHHHHHHH---TT--GGGGTT-HHHHHHHHH-HHHHHHHHHH--S-S----B---HHHHHHTTS--TTPPBS-SEEEEEEEPPTT-SS----EE-TT--EEEEEEEE-HHHHHHHHHTT--GGGGGT--HHHHHHHHHHSTTTT-BTTTS-HHHHHHHHHHHHTT-SS-B------

Organism: NCBI:txid408170

Foldseek 3Di:
DCQVVLHFALDPVSLVVLLVVLQVVLLVQLLVQLVCLQVPNAPPPDDVVVCVVPLLLVVSCVVPVPSNVSCNVRNGHDPFGFEQDWCVPVCVVVLHDTGPAWAQDQKDKDKDWDDPPDPDADFPDADPVRTTIGIAMDGRPVLLVQCVVVVHDCVCRGPPDPVVVVVSCCPGSSNCRHLVNDDLVSVVVSLVSSVSSGPDYYDDDHDD

Radius of gyration: 23.24 Å; chains: 1; bounding box: 61×39×60 Å